Protein AF-A0A818ZT12-F1 (afdb_monomer_lite)

Sequence (212 aa):
MQKQKDAEYIYRDVFLWCILTHRLEMANIFLGQIKTRICSALIASKILKSFAQHALDHQSKHTLNNEADEFEMCAIECVPCAYFYDTEQTCELIIRRLDVYVNVTCLQMAIAADIYYFMLGSFDNEVESFEGKICIDQLGTVYVADTSNHRIMRWPKGATQGSVIAGGNGAGRQSNQLTSPVGLSFDRHGNLYVVDYENDRVQKFNIEQTAN

Organism: NCBI:txid392033

InterPro domains:
  IPR001258 NHL repeat [PF01436] (133-152)
  IPR001258 NHL repeat [PF01436] (178-205)
  IPR001258 NHL repeat [PS51125] (177-208)
  IPR011042 Six-bladed beta-propeller, TolB-like [G3DSA:2.120.10.30] (110-212)
  IPR050927 Transient receptor potential cation channel M [PTHR13800] (3-118)
  IPR057366 TRPM-like domain [PF25508] (5-119)

Radius of gyration: 18.68 Å; chains: 1; bounding box: 47×32×50 Å

pLDDT: mean 74.42, std 14.16, range [33.34, 91.94]

Structure (mmCIF, N/CA/C/O backbone):
data_AF-A0A818ZT12-F1
#
_entry.id   AF-A0A818ZT12-F1
#
loop_
_atom_site.group_PDB
_atom_site.id
_atom_site.type_symbol
_atom_site.label_atom_id
_atom_site.label_alt_id
_atom_site.label_comp_id
_atom_site.label_asym_id
_atom_site.label_entity_id
_atom_site.label_seq_id
_atom_site.pdbx_PDB_ins_code
_atom_site.Cartn_x
_atom_site.Cartn_y
_atom_site.Cartn_z
_atom_site.occupancy
_atom_site.B_iso_or_equiv
_atom_site.auth_seq_id
_atom_site.auth_comp_id
_atom_site.auth_asym_id
_atom_site.auth_atom_id
_atom_site.pdbx_PDB_model_num
ATOM 1 N N . MET A 1 1 ? 21.096 5.987 17.286 1.00 51.91 1 MET A N 1
ATOM 2 C CA . MET A 1 1 ? 20.136 5.159 16.523 1.00 51.91 1 MET A CA 1
ATOM 3 C C . MET A 1 1 ? 19.185 4.367 17.423 1.00 51.91 1 MET A C 1
ATOM 5 O O . MET A 1 1 ? 17.989 4.536 17.249 1.00 51.91 1 MET A O 1
ATOM 9 N N . GLN A 1 2 ? 19.661 3.596 18.417 1.00 54.31 2 GLN A N 1
ATOM 10 C CA . GLN A 1 2 ? 18.788 2.786 19.296 1.00 54.31 2 GLN A CA 1
ATOM 11 C C . GLN A 1 2 ? 17.773 3.616 20.111 1.00 54.31 2 GLN A C 1
ATOM 13 O O . GLN A 1 2 ? 16.577 3.445 19.927 1.00 54.31 2 GLN A O 1
ATOM 18 N N . LYS A 1 3 ? 18.231 4.636 20.858 1.00 54.31 3 LYS A N 1
ATOM 19 C CA . LYS A 1 3 ? 17.356 5.532 21.652 1.00 54.31 3 LYS A CA 1
ATOM 20 C C . LYS A 1 3 ? 16.232 6.209 20.853 1.00 54.31 3 LYS A C 1
ATOM 22 O O . LYS A 1 3 ? 15.203 6.564 21.409 1.00 54.31 3 LYS A O 1
ATOM 27 N N . GLN A 1 4 ? 16.452 6.433 19.557 1.00 53.66 4 GLN A N 1
ATOM 28 C CA . GLN A 1 4 ? 15.490 7.105 18.685 1.00 53.66 4 GLN A CA 1
ATOM 29 C C . GLN A 1 4 ? 14.439 6.130 18.136 1.00 53.66 4 GLN A C 1
ATOM 31 O O . GLN A 1 4 ? 13.315 6.551 17.893 1.00 53.66 4 GLN A O 1
ATOM 3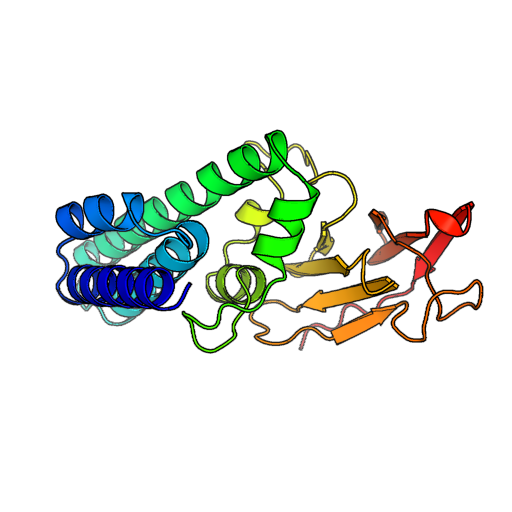6 N N . LYS A 1 5 ? 14.790 4.841 17.992 1.00 57.50 5 LYS A N 1
ATOM 37 C CA . LYS A 1 5 ? 13.820 3.764 17.760 1.00 57.50 5 LYS A CA 1
ATOM 38 C C . LYS A 1 5 ? 12.968 3.543 19.012 1.00 57.50 5 LYS A C 1
ATOM 40 O O . LYS A 1 5 ? 11.753 3.492 18.902 1.00 57.50 5 LYS A O 1
ATOM 45 N N . ASP A 1 6 ? 13.589 3.504 20.191 1.00 61.78 6 ASP A N 1
ATOM 46 C CA . ASP A 1 6 ? 12.895 3.247 21.464 1.00 61.78 6 ASP A CA 1
ATOM 47 C C . ASP A 1 6 ? 11.807 4.298 21.763 1.00 61.78 6 ASP A C 1
ATOM 49 O O . ASP A 1 6 ? 10.716 3.954 22.208 1.00 61.78 6 ASP A O 1
ATOM 53 N N . ALA A 1 7 ? 12.061 5.574 21.445 1.00 69.81 7 ALA A N 1
ATOM 54 C CA . ALA A 1 7 ? 11.066 6.639 21.584 1.00 69.81 7 ALA A CA 1
ATOM 55 C C . ALA A 1 7 ? 9.862 6.464 20.638 1.00 69.81 7 ALA A C 1
ATOM 57 O O . ALA A 1 7 ? 8.726 6.696 21.042 1.00 69.81 7 ALA A O 1
ATOM 58 N N . GLU A 1 8 ? 10.088 6.023 19.397 1.00 71.38 8 GLU A N 1
ATOM 59 C CA . GLU A 1 8 ? 9.015 5.798 18.419 1.00 71.38 8 GLU A CA 1
ATOM 60 C C . GLU A 1 8 ? 8.071 4.665 18.853 1.00 71.38 8 GLU A C 1
ATOM 62 O O . GLU A 1 8 ? 6.854 4.805 18.732 1.00 71.38 8 GLU A O 1
ATOM 67 N N . TYR A 1 9 ? 8.610 3.592 19.444 1.00 75.88 9 TYR A N 1
ATOM 68 C CA . TYR A 1 9 ? 7.807 2.513 20.030 1.00 75.88 9 TYR A CA 1
ATOM 69 C C . TYR A 1 9 ? 6.924 3.001 21.186 1.00 75.88 9 TYR A C 1
ATOM 71 O O . TYR A 1 9 ? 5.755 2.631 21.259 1.00 75.88 9 TYR A O 1
ATOM 79 N N . ILE A 1 10 ? 7.447 3.878 22.049 1.00 82.06 10 ILE A N 1
ATOM 80 C CA . ILE A 1 10 ? 6.686 4.434 23.179 1.00 82.06 10 ILE A CA 1
ATOM 81 C C . ILE A 1 10 ? 5.537 5.314 22.679 1.00 82.06 10 ILE A C 1
ATOM 83 O O . ILE A 1 10 ? 4.403 5.150 23.126 1.00 82.06 10 ILE A O 1
ATOM 87 N N . TYR A 1 11 ? 5.800 6.225 21.736 1.00 83.81 11 TYR A N 1
ATOM 88 C CA . TYR A 1 11 ? 4.747 7.082 21.185 1.00 83.81 11 TYR A CA 1
ATOM 89 C C . TYR A 1 11 ? 3.668 6.274 20.462 1.00 83.81 11 TYR A C 1
ATOM 91 O O . TYR A 1 11 ? 2.488 6.576 20.624 1.00 83.81 11 TYR A O 1
ATOM 99 N N . ARG A 1 12 ? 4.051 5.214 19.737 1.00 83.75 12 ARG A N 1
ATOM 100 C CA . ARG A 1 12 ? 3.108 4.250 19.154 1.00 83.75 12 ARG A CA 1
ATOM 101 C C . ARG A 1 12 ? 2.230 3.605 20.223 1.00 83.75 12 ARG A C 1
ATOM 103 O O . ARG A 1 12 ? 1.016 3.571 20.059 1.00 83.75 12 ARG A O 1
ATOM 110 N N . ASP A 1 13 ? 2.821 3.067 21.285 1.00 85.00 13 ASP A N 1
ATOM 111 C CA . ASP A 1 13 ? 2.073 2.300 22.288 1.00 85.00 13 ASP A CA 1
ATOM 112 C C . ASP A 1 13 ? 1.082 3.184 23.049 1.00 85.00 13 ASP A C 1
ATOM 114 O O . ASP A 1 13 ? -0.067 2.793 23.261 1.00 85.00 13 ASP A O 1
ATOM 118 N N . VAL A 1 14 ? 1.495 4.409 23.385 1.00 88.44 14 VAL A N 1
ATOM 119 C CA . VAL A 1 14 ? 0.610 5.404 24.002 1.00 88.44 14 VAL A CA 1
ATOM 120 C C . VAL A 1 14 ? -0.493 5.827 23.031 1.00 88.44 14 VAL A C 1
ATOM 122 O O . VAL A 1 14 ? -1.652 5.899 23.431 1.00 88.44 14 VAL A O 1
ATOM 125 N N . PHE A 1 15 ? -0.169 6.041 21.753 1.00 90.31 15 PHE A N 1
ATOM 126 C CA . PHE A 1 15 ? -1.154 6.349 20.718 1.00 90.31 15 PHE A CA 1
ATOM 127 C C . PHE A 1 15 ? -2.203 5.238 20.570 1.00 90.31 15 PHE A C 1
ATOM 129 O O . PHE A 1 15 ? -3.400 5.514 20.636 1.00 90.31 15 PHE A O 1
ATOM 136 N N . LEU A 1 16 ? -1.778 3.976 20.450 1.00 87.94 16 LEU A N 1
ATOM 137 C CA . LEU A 1 16 ? -2.688 2.831 20.361 1.00 87.94 16 LEU A CA 1
ATOM 138 C C . LEU A 1 16 ? -3.553 2.705 21.616 1.00 87.94 16 LEU A C 1
ATOM 140 O O . LEU A 1 16 ? -4.751 2.456 21.510 1.00 87.94 16 LEU A O 1
ATOM 144 N N . TRP A 1 17 ? -2.982 2.934 22.799 1.00 89.56 17 TRP A N 1
ATOM 145 C CA . TRP A 1 17 ? -3.753 2.968 24.038 1.00 89.56 17 TRP A CA 1
ATOM 146 C C . TRP A 1 17 ? -4.810 4.082 24.033 1.00 89.56 17 TRP A C 1
ATOM 148 O O . TRP A 1 17 ? -5.944 3.845 24.454 1.00 89.56 17 TRP A O 1
ATOM 158 N N . CYS A 1 18 ? -4.493 5.273 23.514 1.00 91.56 18 CYS A N 1
ATOM 159 C CA . CYS A 1 18 ? -5.466 6.355 23.359 1.00 91.56 18 CYS A CA 1
ATOM 160 C C . CYS A 1 18 ? -6.612 5.972 22.413 1.00 91.56 18 CYS A C 1
ATOM 162 O O . CYS A 1 18 ? -7.765 6.219 22.758 1.00 91.56 18 CYS A O 1
ATOM 164 N N . ILE A 1 19 ? -6.329 5.321 21.280 1.00 91.94 19 ILE A N 1
ATOM 165 C CA . ILE A 1 19 ? -7.371 4.838 20.356 1.00 91.94 19 ILE A CA 1
ATOM 166 C C . ILE A 1 19 ? -8.244 3.766 21.022 1.00 91.94 19 ILE A C 1
ATOM 168 O O . ILE A 1 19 ? -9.468 3.875 21.017 1.00 91.94 19 ILE A O 1
ATOM 172 N N . LEU A 1 20 ? -7.635 2.766 21.668 1.00 90.00 20 LEU A N 1
ATOM 173 C CA . LEU A 1 20 ? -8.358 1.677 22.341 1.00 90.00 20 LEU A CA 1
ATOM 174 C C . LEU A 1 20 ? -9.226 2.159 23.513 1.00 90.00 20 LEU A C 1
ATOM 176 O O . LEU A 1 20 ? -10.222 1.521 23.844 1.00 90.00 20 LEU A O 1
ATOM 180 N N . THR A 1 21 ? -8.852 3.272 24.146 1.00 90.56 21 THR A N 1
ATOM 181 C CA . THR A 1 21 ? -9.608 3.894 25.245 1.00 90.56 21 THR A CA 1
ATOM 182 C C . THR A 1 21 ? -10.488 5.065 24.797 1.00 90.56 21 THR A C 1
ATOM 184 O O . THR A 1 21 ? -11.035 5.762 25.652 1.00 90.56 21 THR A O 1
ATOM 187 N N . HIS A 1 22 ? -10.640 5.279 23.484 1.00 89.44 22 HIS A N 1
ATOM 188 C CA . HIS A 1 22 ? -11.468 6.332 22.882 1.00 89.44 22 HIS A CA 1
ATOM 189 C C . HIS A 1 22 ? -11.078 7.772 23.293 1.00 89.44 22 HIS A C 1
ATOM 191 O O . HIS A 1 22 ? -11.917 8.665 23.415 1.00 89.44 22 HIS A O 1
ATOM 197 N N . ARG A 1 23 ? -9.780 8.022 23.520 1.00 91.62 23 ARG A N 1
ATOM 198 C CA . ARG A 1 23 ? -9.206 9.337 23.870 1.00 91.62 23 ARG A CA 1
ATOM 199 C C . ARG A 1 23 ? -8.581 10.016 22.648 1.00 91.62 23 ARG A C 1
ATOM 201 O O . ARG A 1 23 ? -7.358 10.154 22.564 1.00 91.62 23 ARG A O 1
ATOM 208 N N . LEU A 1 24 ? -9.420 10.432 21.701 1.00 89.06 24 LEU A N 1
ATOM 209 C CA . LEU A 1 24 ? -8.976 10.881 20.375 1.00 89.06 24 LEU A CA 1
ATOM 210 C C . LEU A 1 24 ? -8.188 12.198 20.380 1.00 89.06 24 LEU A C 1
ATOM 212 O O . LEU A 1 24 ? -7.214 12.324 19.644 1.00 89.06 24 LEU A O 1
ATOM 216 N N . GLU A 1 25 ? -8.512 13.142 21.267 1.00 88.50 25 GLU A N 1
ATOM 217 C CA . GLU A 1 25 ? -7.749 14.395 21.392 1.00 88.50 25 GLU A CA 1
ATOM 218 C C . GLU A 1 25 ? -6.278 14.138 21.752 1.00 88.50 25 GLU A C 1
ATOM 220 O O . GLU A 1 25 ? -5.366 14.688 21.135 1.00 88.50 25 GLU A O 1
ATOM 225 N N . MET A 1 26 ? -6.032 13.238 22.713 1.00 89.00 26 MET A N 1
ATOM 226 C CA . MET A 1 26 ? -4.669 12.827 23.051 1.00 89.00 26 MET A CA 1
ATOM 227 C C . MET A 1 26 ? -4.024 12.035 21.917 1.00 89.00 26 MET A C 1
ATOM 229 O O . MET A 1 26 ? -2.842 12.236 21.638 1.00 89.00 26 MET A O 1
ATOM 233 N N . ALA A 1 27 ? -4.787 11.171 21.241 1.00 89.44 27 ALA A N 1
ATOM 234 C CA . ALA A 1 27 ? -4.285 10.425 20.093 1.00 89.44 27 ALA A CA 1
ATOM 235 C C . ALA A 1 27 ? -3.761 11.370 18.997 1.00 89.44 27 ALA A C 1
ATOM 237 O O . ALA A 1 27 ? -2.656 11.158 18.501 1.00 89.44 27 ALA A O 1
ATOM 238 N N . ASN A 1 28 ? -4.472 12.459 18.693 1.00 87.19 28 ASN A N 1
ATOM 239 C CA . ASN A 1 28 ? -4.049 13.453 17.700 1.00 87.19 28 ASN A CA 1
ATOM 240 C C . ASN A 1 28 ? -2.756 14.185 18.089 1.00 87.19 28 ASN A C 1
ATOM 242 O O . ASN A 1 28 ? -1.889 14.404 17.239 1.00 87.19 28 ASN A O 1
ATOM 246 N N . ILE A 1 29 ? -2.567 14.495 19.376 1.00 87.44 29 ILE A N 1
ATOM 247 C CA . ILE A 1 29 ? -1.316 15.091 19.873 1.00 87.44 29 ILE A CA 1
ATOM 248 C C . ILE A 1 29 ? -0.140 14.131 19.653 1.00 87.44 29 ILE A C 1
ATOM 250 O O . ILE A 1 29 ? 0.906 14.533 19.135 1.00 87.44 29 ILE A O 1
ATOM 254 N N . PHE A 1 30 ? -0.308 12.855 20.011 1.00 86.38 30 PHE A N 1
ATOM 255 C CA . PHE A 1 30 ? 0.742 11.849 19.834 1.00 86.38 30 PHE A CA 1
ATOM 256 C C . PHE A 1 30 ? 1.004 11.530 18.363 1.00 86.38 30 PHE A C 1
ATOM 258 O O . PHE A 1 30 ? 2.164 11.376 17.977 1.00 86.38 30 PHE A O 1
ATOM 265 N N . LEU A 1 31 ? -0.032 11.521 17.523 1.00 84.38 31 LEU A N 1
ATOM 266 C CA . LEU A 1 31 ? 0.098 11.319 16.083 1.00 84.38 31 LEU A CA 1
ATOM 267 C C . LEU A 1 31 ? 1.003 12.374 15.433 1.00 84.38 31 LEU A C 1
ATOM 269 O O . LEU A 1 31 ? 1.715 12.061 14.484 1.00 84.38 31 LEU A O 1
ATOM 273 N N . GLY A 1 32 ? 1.026 13.602 15.957 1.00 81.06 32 GLY A N 1
ATOM 274 C CA . GLY A 1 32 ? 1.938 14.661 15.514 1.00 81.06 32 GLY A CA 1
ATOM 275 C C . GLY A 1 32 ? 3.421 14.393 15.802 1.00 81.06 32 GLY A C 1
ATOM 276 O O . GLY A 1 32 ? 4.279 14.943 15.116 1.00 81.06 32 GLY A O 1
ATOM 277 N N . GLN A 1 33 ? 3.729 13.552 16.793 1.00 80.75 33 GLN A N 1
ATOM 278 C CA . GLN A 1 33 ? 5.097 13.263 17.251 1.00 80.75 33 GLN A CA 1
ATOM 279 C C . GLN A 1 33 ? 5.672 11.963 16.668 1.00 80.75 33 GLN A C 1
ATOM 281 O O . GLN A 1 33 ? 6.884 11.739 16.708 1.00 80.75 33 GLN A O 1
ATOM 286 N N . ILE A 1 34 ? 4.816 11.090 16.134 1.00 79.19 34 ILE A N 1
ATOM 287 C CA . ILE A 1 34 ? 5.230 9.824 15.526 1.00 79.19 34 ILE A CA 1
ATOM 288 C C . ILE A 1 34 ? 5.870 10.107 14.160 1.00 79.19 34 ILE A C 1
ATOM 290 O O . ILE A 1 34 ? 5.404 10.956 13.416 1.00 79.19 34 ILE A O 1
ATOM 294 N N . LYS A 1 35 ? 6.944 9.402 13.793 1.00 74.31 35 LYS A N 1
ATOM 295 C CA . LYS A 1 35 ? 7.547 9.536 12.450 1.00 74.31 35 LYS A CA 1
ATOM 296 C C . LYS A 1 35 ? 6.724 8.815 11.385 1.00 74.31 35 LYS A C 1
ATOM 298 O O . LYS A 1 35 ? 6.503 9.330 10.296 1.00 74.31 35 LYS A O 1
ATOM 303 N N . THR A 1 36 ? 6.208 7.641 11.726 1.00 74.62 36 THR A N 1
ATOM 304 C CA . THR A 1 36 ? 5.308 6.819 10.907 1.00 74.62 36 THR A CA 1
ATOM 305 C C . THR A 1 36 ? 3.839 7.277 11.011 1.00 74.62 36 THR A C 1
ATOM 307 O O . THR A 1 36 ? 2.944 6.473 11.279 1.00 74.62 36 THR A O 1
ATOM 310 N N . ARG A 1 37 ? 3.573 8.584 10.819 1.00 79.00 37 ARG A N 1
ATOM 311 C CA . ARG A 1 37 ? 2.237 9.210 11.006 1.00 79.00 37 ARG A CA 1
ATOM 312 C C . ARG A 1 37 ? 1.164 8.572 10.135 1.00 79.00 37 ARG A C 1
ATOM 314 O O . ARG A 1 37 ? 0.150 8.127 10.654 1.00 79.00 37 ARG A O 1
ATOM 321 N N . ILE A 1 38 ? 1.447 8.459 8.838 1.00 78.69 38 ILE A N 1
ATOM 322 C CA . ILE A 1 38 ? 0.598 7.810 7.829 1.00 78.69 38 ILE A CA 1
ATOM 323 C C . ILE A 1 38 ? 0.119 6.447 8.327 1.00 78.69 38 ILE A C 1
ATOM 325 O O . ILE A 1 38 ? -1.066 6.192 8.493 1.00 78.69 38 ILE A O 1
ATOM 329 N N . CYS A 1 39 ? 1.079 5.578 8.620 1.00 77.06 39 CYS A N 1
ATOM 330 C CA . CYS A 1 39 ? 0.816 4.203 8.988 1.00 77.06 39 CYS A CA 1
ATOM 331 C C . CYS A 1 39 ? 0.069 4.097 10.334 1.00 77.06 39 CYS A C 1
ATOM 333 O O . CYS A 1 39 ? -0.806 3.249 10.491 1.00 77.06 39 CYS A O 1
ATOM 335 N N . SER A 1 40 ? 0.356 4.993 11.282 1.00 83.38 40 SER A N 1
ATOM 336 C CA . SER A 1 40 ? -0.338 5.051 12.575 1.00 83.38 40 SER A CA 1
ATOM 337 C C . SER A 1 40 ? -1.799 5.493 12.426 1.00 83.38 40 SER A C 1
ATOM 339 O O . SER A 1 40 ? -2.681 4.900 13.042 1.00 83.38 40 SER A O 1
ATOM 341 N N . ALA A 1 41 ? -2.066 6.474 11.561 1.00 85.88 41 ALA A N 1
ATOM 342 C CA . ALA A 1 41 ? -3.417 6.940 11.261 1.00 85.88 41 ALA A CA 1
ATOM 343 C C . ALA A 1 41 ? -4.260 5.854 10.563 1.00 85.88 41 ALA A C 1
ATOM 345 O O . ALA A 1 41 ? -5.399 5.610 10.957 1.00 85.88 41 ALA A O 1
ATOM 346 N N . LEU A 1 42 ? -3.672 5.113 9.614 1.00 81.88 42 LEU A N 1
ATOM 347 C CA . LEU A 1 42 ? -4.332 3.976 8.951 1.00 81.88 42 LEU A CA 1
ATOM 348 C C . LEU A 1 42 ? -4.730 2.871 9.945 1.00 81.88 42 LEU A C 1
ATOM 350 O O . LEU A 1 42 ? -5.821 2.307 9.859 1.00 81.88 42 LEU A O 1
ATOM 354 N N . ILE A 1 43 ? -3.863 2.569 10.917 1.00 83.94 43 ILE A N 1
ATOM 355 C CA . ILE A 1 43 ? -4.168 1.591 11.970 1.00 83.94 43 ILE A CA 1
ATOM 356 C C . ILE A 1 43 ? -5.290 2.098 12.878 1.00 83.94 43 ILE A C 1
ATOM 358 O O . ILE A 1 43 ? -6.182 1.321 13.219 1.00 83.94 43 ILE A O 1
ATOM 362 N N . ALA A 1 44 ? -5.265 3.379 13.255 1.00 87.44 44 ALA A N 1
ATOM 363 C CA . ALA A 1 44 ? -6.315 3.977 14.071 1.00 87.44 44 ALA A CA 1
ATOM 364 C C . ALA A 1 44 ? -7.683 3.892 13.387 1.00 87.44 44 ALA A C 1
ATOM 366 O O . ALA A 1 44 ? -8.616 3.372 14.001 1.00 87.44 44 ALA A O 1
ATOM 367 N N . SER A 1 45 ? -7.776 4.279 12.107 1.00 87.06 45 SER A N 1
ATOM 368 C CA . SER A 1 45 ? -9.007 4.116 11.324 1.00 87.06 45 SER A CA 1
ATOM 369 C C . SER A 1 45 ? -9.496 2.665 11.355 1.00 87.06 45 SER A C 1
ATOM 371 O O . SER A 1 45 ? -10.646 2.390 11.700 1.00 87.06 45 SER A O 1
ATOM 373 N N . LYS A 1 46 ? -8.609 1.700 11.086 1.00 84.88 46 LYS A N 1
ATOM 374 C CA . LYS A 1 46 ? -8.984 0.282 11.057 1.00 84.88 46 LYS A CA 1
ATOM 375 C C . LYS A 1 46 ? -9.507 -0.232 12.401 1.00 84.88 46 LYS A C 1
ATOM 377 O O . LYS A 1 46 ? -10.453 -1.023 12.427 1.00 84.88 46 LYS A O 1
ATOM 382 N N . ILE A 1 47 ? -8.905 0.193 13.512 1.00 87.25 47 ILE A N 1
ATOM 383 C CA . ILE A 1 47 ? -9.375 -0.161 14.858 1.00 87.25 47 ILE A CA 1
ATOM 384 C C . ILE A 1 47 ? -10.770 0.428 15.099 1.00 87.25 47 ILE A C 1
ATOM 386 O O . ILE A 1 47 ? -11.664 -0.297 15.534 1.00 87.25 47 ILE A O 1
ATOM 390 N N . LEU A 1 48 ? -10.980 1.702 14.763 1.00 88.50 48 LEU A N 1
ATOM 391 C CA . LEU A 1 48 ? -12.265 2.381 14.940 1.00 88.50 48 LEU A CA 1
ATOM 392 C C . LEU A 1 48 ? -13.369 1.764 14.067 1.00 88.50 48 LEU A C 1
ATOM 394 O O . LEU A 1 48 ? -14.449 1.465 14.577 1.00 88.50 48 LEU A O 1
ATOM 398 N N . LYS A 1 49 ? -13.082 1.439 12.799 1.00 86.88 49 LYS A N 1
ATOM 399 C CA . LYS A 1 49 ? -14.011 0.716 11.907 1.00 86.88 49 LYS A CA 1
ATOM 400 C C . LYS A 1 49 ? -14.340 -0.685 12.431 1.00 86.88 49 LYS A C 1
ATOM 402 O O . LYS A 1 49 ? -15.487 -1.122 12.352 1.00 86.88 49 LYS A O 1
ATOM 407 N N . SER A 1 50 ? -13.372 -1.381 13.034 1.00 87.25 50 SER A N 1
ATOM 408 C CA . SER A 1 50 ? -13.619 -2.664 13.711 1.00 87.25 50 SER A CA 1
ATOM 409 C C . SER A 1 50 ? -14.544 -2.502 14.924 1.00 87.25 50 SER A C 1
ATOM 411 O O . SER A 1 50 ? -15.476 -3.288 15.107 1.00 87.25 50 SER A O 1
ATOM 413 N N . PHE A 1 51 ? -14.364 -1.452 15.730 1.00 89.19 51 PHE A N 1
ATOM 414 C CA . PHE A 1 51 ? -15.284 -1.142 16.827 1.00 89.19 51 PHE A CA 1
ATOM 415 C C . PHE A 1 51 ? -16.680 -0.764 16.327 1.00 89.19 51 PHE A C 1
ATOM 417 O O . PHE A 1 51 ? -17.669 -1.218 16.904 1.00 89.19 51 PHE A O 1
ATOM 424 N N . ALA A 1 52 ? -16.782 -0.036 15.213 1.00 87.94 52 ALA A N 1
ATOM 425 C CA . ALA A 1 52 ? -18.061 0.291 14.591 1.00 87.94 52 ALA A CA 1
ATOM 426 C C . ALA A 1 5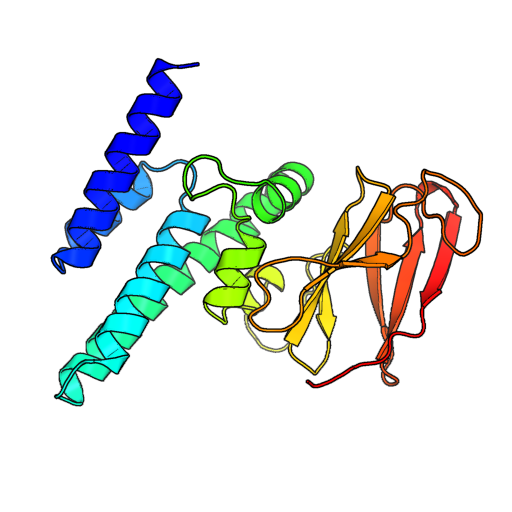2 ? -18.833 -0.972 14.160 1.00 87.94 52 ALA A C 1
ATOM 428 O O . ALA A 1 52 ? -20.049 -1.044 14.338 1.00 87.94 52 ALA A O 1
ATOM 429 N N . GLN A 1 53 ? -18.154 -2.015 13.670 1.00 87.31 53 GLN A N 1
ATOM 430 C CA . GLN A 1 53 ? -18.806 -3.289 13.323 1.00 87.31 53 GLN A CA 1
ATOM 431 C C . GLN A 1 53 ? -19.460 -3.976 14.534 1.00 87.31 53 GLN A C 1
ATOM 433 O O . GLN A 1 53 ? -20.515 -4.593 14.389 1.00 87.31 53 GLN A O 1
ATOM 438 N N . HIS A 1 54 ? -18.864 -3.833 15.721 1.00 88.75 54 HIS A N 1
ATOM 439 C CA . HIS A 1 54 ? -19.324 -4.464 16.962 1.00 88.75 54 HIS A CA 1
ATOM 440 C C . HIS A 1 54 ? -20.255 -3.577 17.804 1.00 88.75 54 HIS A C 1
ATOM 442 O O . HIS A 1 54 ? -20.815 -4.047 18.795 1.00 88.75 54 HIS A O 1
ATOM 448 N N . ALA A 1 55 ? -20.439 -2.307 17.437 1.00 87.50 55 ALA A N 1
ATOM 449 C CA . ALA A 1 55 ? -21.349 -1.416 18.141 1.00 87.50 55 ALA A CA 1
ATOM 450 C C . ALA A 1 55 ? -22.813 -1.867 17.966 1.00 87.50 55 ALA A C 1
ATOM 452 O O . ALA A 1 55 ? -23.223 -2.330 16.901 1.00 87.50 55 ALA A O 1
ATOM 453 N N . LEU A 1 56 ? -23.620 -1.724 19.019 1.00 85.25 56 LEU A N 1
ATOM 454 C CA . LEU A 1 56 ? -25.043 -2.089 19.000 1.00 85.25 56 LEU A CA 1
ATOM 455 C C . LEU A 1 56 ? -25.914 -0.947 18.448 1.00 85.25 56 LEU A C 1
ATOM 457 O O . LEU A 1 56 ? -26.876 -1.199 17.725 1.00 85.25 56 LEU A O 1
ATOM 461 N N . ASP A 1 57 ? -25.524 0.301 18.717 1.00 90.50 57 ASP A N 1
ATOM 462 C CA . ASP A 1 57 ? -26.319 1.493 18.415 1.00 90.50 57 ASP A CA 1
ATOM 463 C C . ASP A 1 57 ? -25.914 2.151 17.092 1.00 90.50 57 ASP A C 1
ATOM 465 O O . ASP A 1 57 ? -24.730 2.355 16.816 1.00 90.50 57 ASP A O 1
ATOM 469 N N . HIS A 1 58 ? -26.902 2.566 16.293 1.00 86.31 58 HIS A N 1
ATOM 470 C CA . HIS A 1 58 ? -26.662 3.240 15.010 1.00 86.31 58 HIS A CA 1
ATOM 471 C C . HIS A 1 58 ? -25.894 4.563 15.172 1.00 86.31 58 HIS A C 1
ATOM 473 O O . HIS A 1 58 ? -25.047 4.890 14.344 1.00 86.31 58 HIS A O 1
ATOM 479 N N . GLN A 1 59 ? -26.153 5.306 16.253 1.00 89.25 59 GLN A N 1
ATOM 480 C CA . GLN A 1 59 ? -25.460 6.564 16.529 1.00 89.25 59 GLN A CA 1
ATOM 481 C C . GLN A 1 59 ? -23.968 6.332 16.792 1.00 89.25 59 GLN A C 1
ATOM 483 O O . GLN A 1 59 ? -23.132 6.980 16.174 1.00 89.25 59 GLN A O 1
ATOM 488 N N . SER A 1 60 ? -23.633 5.359 17.643 1.00 86.38 60 SER A N 1
ATOM 489 C CA . SER A 1 60 ? -22.245 5.014 17.969 1.00 86.38 60 SER A CA 1
ATOM 490 C C . SER A 1 60 ? -21.489 4.481 16.750 1.00 86.38 60 SER A C 1
ATOM 492 O O . SER A 1 60 ? -20.328 4.827 16.558 1.00 86.38 60 SER A O 1
ATOM 494 N N . LYS A 1 61 ? -22.154 3.700 15.883 1.00 88.94 61 LYS A N 1
ATOM 495 C CA . LYS A 1 61 ? -21.589 3.275 14.589 1.00 88.94 61 LYS A CA 1
ATOM 496 C C . LYS A 1 61 ? -21.210 4.459 13.714 1.00 88.94 61 LYS A C 1
ATOM 498 O O . LYS A 1 61 ? -20.114 4.489 13.168 1.00 88.94 61 LYS A O 1
ATOM 503 N N . HIS A 1 62 ? -22.128 5.411 13.570 1.00 87.56 62 HIS A N 1
ATOM 504 C CA . HIS A 1 62 ? -21.911 6.588 12.742 1.00 87.56 62 HIS A CA 1
ATOM 505 C C . HIS A 1 62 ? -20.773 7.459 13.292 1.00 87.56 62 HIS A C 1
ATOM 507 O O . HIS A 1 62 ? -19.896 7.852 12.532 1.00 87.56 62 HIS A O 1
ATOM 513 N N . THR A 1 63 ? -20.740 7.708 14.605 1.00 89.81 63 THR A N 1
ATOM 514 C CA . THR A 1 63 ? -19.655 8.463 15.248 1.00 89.81 63 THR A CA 1
ATOM 515 C C . THR A 1 63 ? -18.296 7.798 15.029 1.00 89.81 63 THR A C 1
ATOM 517 O O . THR A 1 63 ? -17.384 8.457 14.546 1.00 89.81 63 THR A O 1
ATOM 520 N N . LEU A 1 64 ? -18.174 6.494 15.300 1.00 88.75 64 LEU A N 1
ATOM 521 C CA . LEU A 1 64 ? -16.910 5.765 15.138 1.00 88.75 64 LEU A CA 1
ATOM 522 C C . LEU A 1 64 ? -16.423 5.742 13.685 1.00 88.75 64 LEU A C 1
ATOM 524 O O . LEU A 1 64 ? -15.222 5.809 13.444 1.00 88.75 64 LEU A O 1
ATOM 528 N N . ASN A 1 65 ? -17.339 5.641 12.718 1.00 86.19 65 ASN A N 1
ATOM 529 C CA . ASN A 1 65 ? -16.976 5.713 11.303 1.00 86.19 65 ASN A CA 1
ATOM 530 C C . ASN A 1 65 ? -16.494 7.116 10.921 1.00 86.19 65 ASN A C 1
ATOM 532 O O . ASN A 1 65 ? -15.457 7.224 10.280 1.00 86.19 65 ASN A O 1
ATOM 536 N N . ASN A 1 66 ? -17.171 8.175 11.372 1.00 87.31 66 ASN A N 1
ATOM 537 C CA . ASN A 1 66 ? -16.726 9.547 11.121 1.00 87.31 66 ASN A CA 1
ATOM 538 C C . ASN A 1 66 ? -15.337 9.816 11.719 1.00 87.31 66 ASN A C 1
ATOM 540 O O . ASN A 1 66 ? -14.473 10.375 11.054 1.00 87.31 66 ASN A O 1
ATOM 544 N N . GLU A 1 67 ? -15.109 9.387 12.961 1.00 90.31 67 GLU A N 1
ATOM 545 C CA . GLU A 1 67 ? -13.809 9.513 13.628 1.00 90.31 67 GLU A CA 1
ATOM 546 C C . GLU A 1 67 ? -12.725 8.695 12.916 1.00 90.31 67 GLU A C 1
ATOM 548 O O . GLU A 1 67 ? -11.581 9.134 12.809 1.00 90.31 67 GLU A O 1
ATOM 553 N N . ALA A 1 68 ? -13.068 7.509 12.401 1.00 87.00 68 ALA A N 1
ATOM 554 C CA . ALA A 1 68 ? -12.153 6.730 11.580 1.00 87.00 68 ALA A CA 1
ATOM 555 C C . ALA A 1 68 ? -11.773 7.488 10.304 1.00 87.00 68 ALA A C 1
ATOM 557 O O . ALA A 1 68 ? -10.584 7.601 10.006 1.00 87.00 68 ALA A O 1
ATOM 558 N N . ASP A 1 69 ? -12.759 8.044 9.600 1.00 84.19 69 ASP A N 1
ATOM 559 C CA . ASP A 1 69 ? -12.567 8.777 8.348 1.00 84.19 69 ASP A CA 1
ATOM 560 C C . ASP A 1 69 ? -11.707 10.046 8.546 1.00 84.19 69 ASP A C 1
ATOM 562 O O . ASP A 1 69 ? -10.907 10.388 7.674 1.00 84.19 69 ASP A O 1
ATOM 566 N N . GLU A 1 70 ? -11.757 10.698 9.716 1.00 87.00 70 GLU A N 1
ATOM 567 C CA . GLU A 1 70 ? -10.843 11.803 10.064 1.00 87.00 70 GLU A CA 1
ATOM 568 C C . GLU A 1 70 ? -9.366 11.364 10.094 1.00 87.00 70 GLU A C 1
ATOM 570 O O . GLU A 1 70 ? -8.486 12.076 9.592 1.00 87.00 70 GLU A O 1
ATOM 575 N N . PHE A 1 71 ? -9.065 10.177 10.635 1.00 86.31 71 PHE A N 1
ATOM 576 C CA . PHE A 1 71 ? -7.704 9.630 10.595 1.00 86.31 71 PHE A CA 1
ATOM 577 C C . PHE A 1 71 ? -7.284 9.245 9.172 1.00 86.31 71 PHE A C 1
ATOM 579 O O . PHE A 1 71 ? -6.111 9.397 8.819 1.00 86.31 71 PHE A O 1
ATOM 586 N N . GLU A 1 72 ? -8.217 8.778 8.341 1.00 82.38 72 GLU A N 1
ATOM 587 C CA . GLU A 1 72 ? -7.942 8.503 6.926 1.00 82.38 72 GLU A CA 1
ATOM 588 C C . GLU A 1 72 ? -7.591 9.782 6.176 1.00 82.38 72 GLU A C 1
ATOM 590 O O . GLU A 1 72 ? -6.583 9.807 5.470 1.00 82.38 72 GLU A O 1
ATOM 595 N N . MET A 1 73 ? -8.340 10.864 6.400 1.00 77.94 73 MET A N 1
ATOM 596 C CA . MET A 1 73 ? -8.034 12.178 5.832 1.00 77.94 73 MET A CA 1
ATOM 597 C C . MET A 1 73 ? -6.658 12.683 6.267 1.00 77.94 73 MET A C 1
ATOM 599 O O . MET A 1 73 ? -5.869 13.104 5.422 1.00 77.94 73 MET A O 1
ATOM 603 N N . CYS A 1 74 ? -6.298 12.539 7.547 1.00 78.69 74 CYS A N 1
ATOM 604 C CA . CYS A 1 74 ? -4.953 12.885 8.019 1.00 78.69 74 CYS A CA 1
ATOM 605 C C . CYS A 1 74 ? -3.856 12.085 7.301 1.00 78.69 74 CYS A C 1
ATOM 607 O O . CYS A 1 74 ? -2.776 12.615 7.023 1.00 78.69 74 CYS A O 1
ATOM 609 N N . ALA A 1 75 ? -4.102 10.801 7.019 1.00 77.06 75 ALA A N 1
ATOM 610 C CA . ALA A 1 75 ? -3.171 9.987 6.250 1.00 77.06 75 ALA A CA 1
ATOM 611 C C . ALA A 1 75 ? -3.072 10.512 4.809 1.00 77.06 75 ALA A C 1
ATOM 613 O O . ALA A 1 75 ? -1.957 10.706 4.323 1.00 77.06 75 ALA A O 1
ATOM 614 N N . ILE A 1 76 ? -4.214 10.781 4.167 1.00 71.50 76 ILE A N 1
ATOM 615 C CA . ILE A 1 76 ? -4.308 11.265 2.784 1.00 71.50 76 ILE A CA 1
ATOM 616 C C . ILE A 1 76 ? -3.560 12.585 2.619 1.00 71.50 76 ILE A C 1
ATOM 618 O O . ILE A 1 76 ? -2.727 12.676 1.731 1.00 71.50 76 ILE A O 1
ATOM 622 N N . GLU A 1 77 ? -3.762 13.573 3.489 1.00 71.00 77 GLU A N 1
ATOM 623 C CA . GLU A 1 77 ? -3.089 14.879 3.384 1.00 71.00 77 GLU A CA 1
ATOM 624 C C . GLU A 1 77 ? -1.559 14.785 3.516 1.00 71.00 77 GLU A C 1
ATOM 626 O O . GLU A 1 77 ? -0.818 15.564 2.909 1.00 71.00 77 GLU A O 1
ATOM 631 N N . CYS A 1 78 ? -1.057 13.807 4.277 1.00 68.31 78 CYS A N 1
ATOM 632 C CA . CYS A 1 78 ? 0.378 13.636 4.486 1.00 68.31 78 CYS A CA 1
ATOM 633 C C . CYS A 1 78 ? 1.123 13.118 3.241 1.00 68.31 78 CYS A C 1
ATOM 635 O O . CYS A 1 78 ? 2.329 13.357 3.136 1.00 68.31 78 CYS A O 1
ATOM 637 N N . VAL A 1 79 ? 0.460 12.417 2.308 1.00 66.69 79 VAL A N 1
ATOM 638 C CA . VAL A 1 79 ? 1.140 11.790 1.152 1.00 66.69 79 VAL A CA 1
ATOM 639 C C . VAL A 1 79 ? 1.481 12.780 0.051 1.00 66.69 79 VAL A C 1
ATOM 641 O O . VAL A 1 79 ? 2.650 12.801 -0.325 1.00 66.69 79 VAL A O 1
ATOM 644 N N . PRO A 1 80 ? 0.555 13.619 -0.457 1.00 59.19 80 PRO A N 1
ATOM 645 C CA . PRO A 1 80 ? 0.889 14.632 -1.451 1.00 59.19 80 PRO A CA 1
ATOM 646 C C . PRO A 1 80 ? 1.951 15.592 -0.927 1.00 59.19 80 PRO A C 1
ATOM 648 O O . PRO A 1 80 ? 2.868 15.947 -1.661 1.00 59.19 80 PRO A O 1
ATOM 651 N N . CYS A 1 81 ? 1.886 15.945 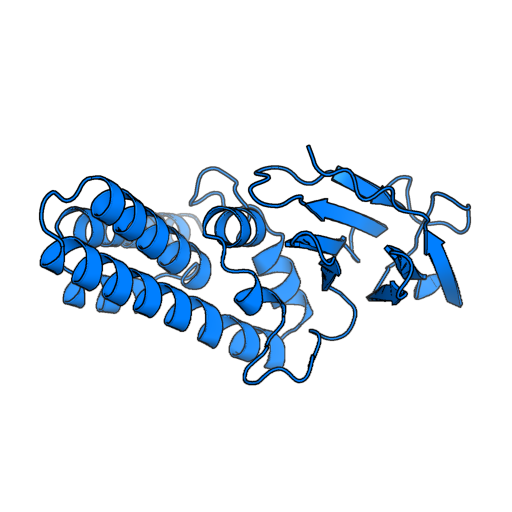0.365 1.00 61.16 81 CYS A N 1
ATOM 652 C CA . CYS A 1 81 ? 2.910 16.763 1.002 1.00 61.16 81 CYS A CA 1
ATOM 653 C C . CYS A 1 81 ? 4.280 16.076 0.939 1.00 61.16 81 CYS A C 1
ATOM 655 O O . CYS A 1 81 ? 5.232 16.683 0.465 1.00 61.16 81 CYS A O 1
ATOM 657 N N . ALA A 1 82 ? 4.395 14.811 1.360 1.00 60.31 82 ALA A N 1
ATOM 658 C CA . ALA A 1 82 ? 5.656 14.070 1.269 1.00 60.31 82 ALA A CA 1
ATOM 659 C C . ALA A 1 82 ? 6.138 13.920 -0.187 1.00 60.31 82 ALA A C 1
ATOM 661 O O . ALA A 1 82 ? 7.323 14.106 -0.468 1.00 60.31 82 ALA A O 1
ATOM 662 N N . TYR A 1 83 ? 5.212 13.660 -1.111 1.00 57.66 83 TYR A N 1
ATOM 663 C CA . TYR A 1 83 ? 5.488 13.453 -2.529 1.00 57.66 83 TYR A CA 1
ATOM 664 C C . TYR A 1 83 ? 6.025 14.709 -3.218 1.00 57.66 83 TYR A C 1
ATOM 666 O O . TYR A 1 83 ? 6.977 14.613 -3.990 1.00 57.66 83 TYR A O 1
ATOM 674 N N . PHE A 1 84 ? 5.444 15.877 -2.922 1.00 52.44 84 PHE A N 1
ATOM 675 C CA . PHE A 1 84 ? 5.864 17.161 -3.487 1.00 52.44 84 PHE A CA 1
ATOM 676 C C . PHE A 1 84 ? 7.304 17.521 -3.095 1.00 52.44 84 PHE A C 1
ATOM 678 O O . PHE A 1 84 ? 8.005 18.183 -3.858 1.00 52.44 84 PHE A O 1
ATOM 685 N N . TYR A 1 85 ? 7.755 17.082 -1.916 1.00 56.12 85 TYR A N 1
ATOM 686 C CA . TYR A 1 85 ? 9.121 17.325 -1.453 1.00 56.12 85 TYR A CA 1
ATOM 687 C C . TYR A 1 85 ? 10.121 16.277 -1.948 1.00 56.12 85 TYR A C 1
ATOM 689 O O . TYR A 1 85 ? 11.223 16.648 -2.350 1.00 56.12 85 TYR A O 1
ATOM 697 N N . ASP A 1 86 ? 9.774 14.988 -1.892 1.00 58.00 86 ASP A N 1
ATOM 698 C CA . ASP A 1 86 ? 10.660 13.903 -2.318 1.00 58.00 86 ASP A CA 1
ATOM 699 C C . ASP A 1 86 ? 9.857 12.661 -2.738 1.00 58.00 86 ASP A C 1
ATOM 701 O O . ASP A 1 86 ? 9.358 11.872 -1.923 1.00 58.00 86 ASP A O 1
ATOM 705 N N . THR A 1 87 ? 9.748 12.479 -4.053 1.00 52.97 87 THR A N 1
ATOM 706 C CA . THR A 1 87 ? 9.050 11.354 -4.674 1.00 52.97 87 THR A CA 1
ATOM 707 C C . THR A 1 87 ? 9.694 10.010 -4.333 1.00 52.97 87 THR A C 1
ATOM 709 O O . THR A 1 87 ? 8.988 9.020 -4.140 1.00 52.97 87 THR A O 1
ATOM 712 N N . GLU A 1 88 ? 11.024 9.942 -4.247 1.00 53.34 88 GLU A N 1
ATOM 713 C CA . GLU A 1 88 ? 11.745 8.691 -4.005 1.00 53.34 88 GLU A CA 1
ATOM 714 C C . GLU A 1 88 ? 11.554 8.232 -2.561 1.00 53.34 88 GLU A C 1
ATOM 716 O O . GLU A 1 88 ? 11.135 7.094 -2.333 1.00 53.34 88 GLU A O 1
ATOM 721 N N . GLN A 1 89 ? 11.720 9.142 -1.596 1.00 59.38 89 GLN A N 1
ATOM 722 C CA . GLN A 1 89 ? 11.445 8.842 -0.189 1.00 59.38 89 GLN A CA 1
ATOM 723 C C . GLN A 1 89 ? 9.977 8.496 0.056 1.00 59.38 89 GLN A C 1
ATOM 725 O O . GLN A 1 89 ? 9.686 7.637 0.884 1.00 59.38 89 GLN A O 1
ATOM 730 N N . THR A 1 90 ? 9.038 9.111 -0.663 1.00 60.09 90 THR A N 1
ATOM 731 C CA . THR A 1 90 ? 7.608 8.802 -0.510 1.00 60.09 90 THR A CA 1
ATOM 732 C C . THR A 1 90 ? 7.268 7.415 -1.050 1.00 60.09 90 THR A C 1
ATOM 734 O O . THR A 1 90 ? 6.582 6.643 -0.376 1.00 60.09 90 THR A O 1
ATOM 737 N N . CYS A 1 91 ? 7.799 7.045 -2.219 1.00 56.31 91 CYS A N 1
ATOM 738 C CA . CYS A 1 91 ? 7.677 5.683 -2.738 1.00 56.31 91 CYS A CA 1
ATOM 739 C C . CYS A 1 91 ? 8.339 4.665 -1.799 1.00 56.31 91 CYS A C 1
ATOM 741 O O . CYS A 1 91 ? 7.749 3.616 -1.522 1.00 56.31 91 CYS A O 1
ATOM 743 N N . GLU A 1 92 ? 9.514 4.984 -1.246 1.00 61.22 92 GLU A N 1
ATOM 744 C CA . GLU A 1 92 ? 10.130 4.159 -0.210 1.00 61.22 92 GLU A CA 1
ATOM 745 C C . GLU A 1 92 ? 9.234 4.055 1.024 1.00 61.22 92 GLU A C 1
ATOM 747 O O . GLU A 1 92 ? 9.038 2.954 1.506 1.00 61.22 92 GLU A O 1
ATOM 752 N N . LEU A 1 93 ? 8.627 5.130 1.528 1.00 65.25 93 LEU A N 1
ATOM 753 C CA . LEU A 1 93 ? 7.733 5.077 2.694 1.00 65.25 93 LEU A CA 1
ATOM 754 C C . LEU A 1 93 ? 6.507 4.179 2.462 1.00 65.25 93 LEU A C 1
ATOM 756 O O . LEU A 1 93 ? 6.063 3.494 3.386 1.00 65.25 93 LEU A O 1
ATOM 760 N N . ILE A 1 94 ? 5.983 4.145 1.235 1.00 65.44 94 ILE A N 1
ATOM 761 C CA . ILE A 1 94 ? 4.838 3.307 0.853 1.00 65.44 94 ILE A CA 1
ATOM 762 C C . ILE A 1 94 ? 5.228 1.820 0.799 1.00 65.44 94 ILE A C 1
ATOM 764 O O . ILE A 1 94 ? 4.462 0.963 1.253 1.00 65.44 94 ILE A O 1
ATOM 768 N N . ILE A 1 95 ? 6.416 1.510 0.268 1.00 63.19 95 ILE A N 1
ATOM 769 C CA . ILE A 1 95 ? 6.878 0.140 -0.025 1.00 63.19 95 ILE A CA 1
ATOM 770 C C . ILE A 1 95 ? 7.739 -0.443 1.112 1.00 63.19 95 ILE A C 1
ATOM 772 O O . ILE A 1 95 ? 7.854 -1.663 1.258 1.00 63.19 95 ILE A O 1
ATOM 776 N N . ARG A 1 96 ? 8.335 0.404 1.951 1.00 65.81 96 ARG A N 1
ATOM 777 C CA . ARG A 1 96 ? 9.216 0.012 3.051 1.00 65.81 96 ARG A CA 1
ATOM 778 C C . ARG A 1 96 ? 8.431 -0.750 4.098 1.00 65.81 96 ARG A C 1
ATOM 780 O O . ARG A 1 96 ? 7.354 -0.350 4.535 1.00 65.81 96 ARG A O 1
ATOM 787 N N . ARG A 1 97 ? 9.030 -1.846 4.554 1.00 62.41 97 ARG A N 1
ATOM 788 C CA . ARG A 1 97 ? 8.504 -2.585 5.691 1.00 62.41 97 ARG A CA 1
ATOM 789 C C . ARG A 1 97 ? 8.810 -1.842 6.982 1.00 62.41 97 ARG A C 1
ATOM 791 O O . ARG A 1 97 ? 9.951 -1.439 7.226 1.00 62.41 97 ARG A O 1
ATOM 798 N N . LEU A 1 98 ? 7.787 -1.663 7.804 1.00 64.19 98 LEU A N 1
ATOM 799 C CA . LEU A 1 98 ? 7.923 -1.009 9.092 1.00 64.19 98 LEU A CA 1
ATOM 800 C C . LEU A 1 98 ? 8.138 -2.048 10.189 1.00 64.19 98 LEU A C 1
ATOM 802 O O . LEU A 1 98 ? 7.206 -2.746 10.588 1.00 64.19 98 LEU A O 1
ATOM 806 N N . ASP A 1 99 ? 9.354 -2.092 10.738 1.00 63.59 99 ASP A N 1
ATOM 807 C CA . ASP A 1 99 ? 9.685 -2.895 11.929 1.00 63.59 99 ASP A CA 1
ATOM 808 C C . ASP A 1 99 ? 8.720 -2.603 13.093 1.00 63.59 99 ASP A C 1
ATOM 810 O O . ASP A 1 99 ? 8.351 -3.487 13.862 1.00 63.59 99 ASP A O 1
ATOM 814 N N . VAL A 1 100 ? 8.269 -1.346 13.175 1.00 62.06 100 VAL A N 1
ATOM 815 C CA . VAL A 1 100 ? 7.372 -0.823 14.209 1.00 62.06 100 VAL A CA 1
ATOM 816 C C . VAL A 1 100 ? 5.977 -1.460 14.150 1.00 62.06 100 VAL A C 1
ATOM 818 O O . VAL A 1 100 ? 5.308 -1.553 15.176 1.00 62.06 100 VAL A O 1
ATOM 821 N N . TYR A 1 101 ? 5.547 -1.962 12.992 1.00 62.47 101 TYR A N 1
ATOM 822 C CA . TYR A 1 101 ? 4.220 -2.546 12.785 1.00 62.47 101 TYR A CA 1
ATOM 823 C C . TYR A 1 101 ? 4.316 -3.918 12.112 1.00 62.47 101 TYR A C 1
ATOM 825 O O . TYR A 1 101 ? 3.764 -4.144 11.042 1.00 62.47 101 TYR A O 1
ATOM 833 N N . VAL A 1 102 ? 5.042 -4.846 12.747 1.00 63.78 102 VAL A N 1
ATOM 834 C CA . VAL A 1 102 ? 5.120 -6.267 12.342 1.00 63.78 102 VAL A CA 1
ATOM 835 C C . VAL A 1 102 ? 5.600 -6.446 10.891 1.00 63.78 102 VAL A C 1
ATOM 837 O O . VAL A 1 102 ? 5.171 -7.347 10.177 1.00 63.78 102 VAL A O 1
ATOM 840 N N . ASN A 1 103 ? 6.530 -5.599 10.442 1.00 64.75 103 ASN A N 1
ATOM 841 C CA . ASN A 1 103 ? 7.165 -5.706 9.124 1.00 64.75 103 ASN A CA 1
ATOM 842 C C . ASN A 1 103 ? 6.172 -5.569 7.944 1.00 64.75 103 ASN A C 1
ATOM 844 O O . ASN A 1 103 ? 6.392 -6.139 6.872 1.00 64.75 103 ASN A O 1
ATOM 848 N N . VAL A 1 104 ? 5.084 -4.819 8.153 1.00 62.12 104 VAL A N 1
ATOM 849 C CA . VAL A 1 104 ? 4.044 -4.508 7.158 1.00 62.12 104 VAL A CA 1
ATOM 850 C C . VAL A 1 104 ? 4.384 -3.190 6.446 1.00 62.12 104 VAL A C 1
ATOM 852 O O . VAL A 1 104 ? 5.028 -2.311 7.025 1.00 62.12 104 VAL A O 1
ATOM 855 N N . THR A 1 105 ? 3.999 -3.053 5.179 1.00 67.75 105 THR A N 1
ATOM 856 C CA . THR A 1 105 ? 4.185 -1.827 4.384 1.00 67.75 105 THR A CA 1
ATOM 857 C C . THR A 1 105 ? 3.006 -0.865 4.560 1.00 67.75 105 THR A C 1
ATOM 859 O O . THR A 1 105 ? 1.877 -1.305 4.799 1.00 67.75 105 THR A O 1
ATOM 862 N N . CYS A 1 106 ? 3.223 0.451 4.415 1.00 69.44 106 CYS A N 1
ATOM 863 C CA . CYS A 1 106 ? 2.102 1.407 4.442 1.00 69.44 106 CYS A CA 1
ATOM 864 C C . CYS A 1 106 ? 1.085 1.096 3.330 1.00 69.44 106 CYS A C 1
ATOM 866 O O . CYS A 1 106 ? -0.117 1.219 3.556 1.00 69.44 106 CYS A O 1
ATOM 868 N N . LEU A 1 107 ? 1.549 0.573 2.190 1.00 66.94 107 LEU A N 1
ATOM 869 C CA . LEU A 1 107 ? 0.700 0.046 1.124 1.00 66.94 107 LEU A CA 1
ATOM 870 C C . LEU A 1 107 ? -0.256 -1.057 1.601 1.00 66.94 107 LEU A C 1
ATOM 872 O O . LEU A 1 107 ? -1.460 -0.975 1.382 1.00 66.94 107 LEU A O 1
ATOM 876 N N . GLN A 1 108 ? 0.269 -2.083 2.275 1.00 66.00 108 GLN A N 1
ATOM 877 C CA . GLN A 1 108 ? -0.540 -3.193 2.786 1.00 66.00 108 GLN A CA 1
ATOM 878 C C . GLN A 1 108 ? -1.583 -2.706 3.795 1.00 66.00 108 GLN A C 1
ATOM 880 O O . GLN A 1 108 ? -2.696 -3.224 3.819 1.00 66.00 108 GLN A O 1
ATOM 885 N N . MET A 1 109 ? -1.249 -1.703 4.610 1.00 70.31 109 MET A N 1
ATOM 886 C CA . MET A 1 109 ? -2.192 -1.147 5.583 1.00 70.31 109 MET A CA 1
ATOM 887 C C . MET A 1 109 ? -3.263 -0.273 4.935 1.00 70.31 109 MET A C 1
ATOM 889 O O . MET A 1 109 ? -4.421 -0.387 5.325 1.00 70.31 109 MET A O 1
ATOM 893 N N . ALA A 1 110 ? -2.913 0.516 3.917 1.00 66.88 110 ALA A N 1
ATOM 894 C CA . ALA A 1 110 ? -3.874 1.305 3.149 1.00 66.88 110 ALA A CA 1
ATOM 895 C C . ALA A 1 110 ? -4.867 0.405 2.395 1.00 66.88 110 ALA A C 1
ATOM 897 O O . ALA A 1 110 ? -6.076 0.609 2.479 1.00 66.88 110 ALA A O 1
ATOM 898 N N . ILE A 1 111 ? -4.370 -0.659 1.750 1.00 64.25 111 ILE A N 1
ATOM 899 C CA . ILE A 1 111 ? -5.206 -1.673 1.088 1.00 64.25 111 ILE A CA 1
ATOM 900 C C . ILE A 1 111 ? -6.104 -2.380 2.108 1.00 64.25 111 ILE A C 1
ATOM 902 O O . ILE A 1 111 ? -7.291 -2.573 1.875 1.00 64.25 111 ILE A O 1
ATOM 906 N N . ALA A 1 112 ? -5.566 -2.746 3.272 1.00 62.88 112 ALA A N 1
ATOM 907 C CA . ALA A 1 112 ? -6.336 -3.430 4.305 1.00 62.88 112 ALA A CA 1
ATOM 908 C C . ALA A 1 112 ? -7.337 -2.524 5.051 1.00 62.88 112 ALA A C 1
ATOM 910 O O . ALA A 1 112 ? -8.092 -3.045 5.880 1.00 62.88 112 ALA A O 1
ATOM 911 N N . ALA A 1 113 ? -7.301 -1.213 4.810 1.00 60.94 113 ALA A N 1
ATOM 912 C CA . ALA A 1 113 ? -8.256 -0.222 5.299 1.00 60.94 113 ALA A CA 1
ATOM 913 C C . ALA A 1 113 ? -9.228 0.254 4.197 1.00 60.94 113 ALA A C 1
ATOM 915 O O . ALA A 1 113 ? -10.090 1.077 4.472 1.00 60.94 113 ALA A O 1
ATOM 916 N N . ASP A 1 114 ? -9.118 -0.284 2.975 1.00 64.25 114 ASP A N 1
ATOM 917 C CA . ASP A 1 114 ? -9.888 0.118 1.791 1.00 64.25 114 ASP A CA 1
ATOM 918 C C . ASP A 1 114 ? -9.694 1.585 1.339 1.00 64.25 114 ASP A C 1
ATOM 920 O O . ASP A 1 114 ? -10.538 2.158 0.649 1.00 64.25 114 ASP A O 1
ATOM 924 N N . ILE A 1 115 ? -8.542 2.185 1.653 1.00 60.75 115 ILE A N 1
ATOM 925 C CA . ILE A 1 115 ? -8.229 3.589 1.343 1.00 60.75 115 ILE A CA 1
ATOM 926 C C . ILE A 1 115 ? -7.319 3.642 0.109 1.00 60.75 115 ILE A C 1
ATOM 928 O O . ILE A 1 115 ? -6.102 3.798 0.198 1.00 60.75 115 ILE A O 1
ATOM 932 N N . TYR A 1 116 ? -7.913 3.481 -1.073 1.00 55.34 116 TYR A N 1
ATOM 933 C CA . TYR A 1 116 ? -7.185 3.455 -2.353 1.00 55.34 116 TYR A CA 1
ATOM 934 C C . TYR A 1 116 ? -6.913 4.862 -2.923 1.00 55.34 116 TYR A C 1
ATOM 936 O O . TYR A 1 116 ? -5.940 5.058 -3.648 1.00 55.34 116 TYR A O 1
ATOM 944 N N . TYR A 1 117 ? -7.719 5.860 -2.537 1.00 53.12 117 TYR A N 1
ATOM 945 C CA . TYR A 1 117 ? -7.572 7.265 -2.956 1.00 53.12 117 TYR A CA 1
ATOM 946 C C . TYR A 1 117 ? -6.297 7.932 -2.411 1.00 53.12 117 TYR A C 1
ATOM 948 O O . TYR A 1 117 ? -5.698 8.768 -3.084 1.00 53.12 117 TYR A O 1
ATOM 956 N N . PHE A 1 118 ? -5.825 7.475 -1.246 1.00 50.78 118 PHE A N 1
ATOM 957 C CA . PHE A 1 118 ? -4.555 7.853 -0.609 1.00 50.78 118 PHE A CA 1
ATOM 958 C C . PHE A 1 118 ? -3.333 7.698 -1.534 1.00 50.78 118 PHE A C 1
ATOM 960 O O . PHE A 1 118 ? -2.365 8.444 -1.419 1.00 50.78 118 PHE A O 1
ATOM 967 N N . MET A 1 119 ? -3.381 6.743 -2.466 1.00 50.84 119 MET A N 1
ATOM 968 C CA . MET A 1 119 ? -2.306 6.431 -3.416 1.00 50.84 119 MET A CA 1
ATOM 969 C C . MET A 1 119 ? -2.520 6.981 -4.816 1.00 50.84 119 MET A C 1
ATOM 971 O O . MET A 1 119 ? -1.665 6.767 -5.671 1.00 50.84 119 MET A O 1
ATOM 975 N N . LEU A 1 120 ? -3.660 7.628 -5.059 1.00 48.12 120 LEU A N 1
ATOM 976 C CA . LEU A 1 120 ? -4.005 8.204 -6.354 1.00 48.12 120 LEU A CA 1
ATOM 977 C C . LEU A 1 120 ? -4.094 9.730 -6.351 1.00 48.12 120 LEU A C 1
ATOM 979 O O . LEU A 1 120 ? -4.113 10.288 -7.432 1.00 48.12 120 LEU A O 1
ATOM 983 N N . GLY A 1 121 ? -4.102 10.401 -5.194 1.00 45.81 121 GLY A N 1
ATOM 984 C CA . GLY A 1 121 ? -3.956 11.859 -5.138 1.00 45.81 121 GLY A CA 1
ATOM 985 C C . GLY A 1 121 ? -5.198 12.569 -5.662 1.00 45.81 121 GLY A C 1
ATOM 986 O O . GLY A 1 121 ? -5.129 13.712 -6.084 1.00 45.81 121 GLY A O 1
ATOM 987 N N . SER A 1 122 ? -6.343 11.888 -5.651 1.00 42.53 122 SER A N 1
ATOM 988 C CA . SER A 1 122 ? -7.569 12.427 -6.218 1.00 42.53 122 SER A CA 1
ATOM 989 C C . SER A 1 122 ? -8.354 13.176 -5.148 1.00 42.53 122 SER A C 1
ATOM 991 O O . SER A 1 122 ? -9.007 12.566 -4.300 1.00 42.53 122 SER A O 1
ATOM 993 N N . PHE A 1 123 ? -8.302 14.503 -5.222 1.00 39.03 123 PHE A N 1
ATOM 994 C CA . PHE A 1 123 ? -9.493 15.311 -5.005 1.00 39.03 123 PHE A CA 1
ATOM 995 C C . PHE A 1 123 ? -10.174 15.439 -6.380 1.00 39.03 123 PHE A C 1
ATOM 997 O O . PHE A 1 123 ? -9.524 15.765 -7.365 1.00 39.03 123 PHE A O 1
ATOM 1004 N N . ASP A 1 124 ? -11.464 15.113 -6.447 1.00 36.59 124 ASP A N 1
ATOM 1005 C CA . ASP A 1 124 ? -12.374 15.450 -7.552 1.00 36.59 124 ASP A CA 1
ATOM 1006 C C . ASP A 1 124 ? -12.225 14.743 -8.914 1.00 36.59 124 ASP A C 1
ATOM 1008 O O . ASP A 1 124 ? -12.098 15.424 -9.916 1.00 36.59 124 ASP A O 1
ATOM 1012 N N . ASN A 1 125 ? -12.392 13.408 -8.996 1.00 37.69 125 ASN A N 1
ATOM 1013 C CA . ASN A 1 125 ? -12.819 12.638 -10.201 1.00 37.69 125 ASN A CA 1
ATOM 1014 C C . ASN A 1 125 ? -12.104 12.881 -11.557 1.00 37.69 125 ASN A C 1
ATOM 1016 O O . ASN A 1 125 ? -12.430 12.226 -12.550 1.00 37.69 125 ASN A O 1
ATOM 1020 N N . GLU A 1 126 ? -11.102 13.740 -11.611 1.00 38.91 126 GLU A N 1
ATOM 1021 C CA . GLU A 1 126 ? -10.116 13.875 -12.656 1.00 38.91 126 GLU A CA 1
ATOM 1022 C C . GLU A 1 126 ? -8.879 13.160 -12.126 1.00 38.91 126 GLU A C 1
ATOM 1024 O O . GLU A 1 126 ? -8.381 13.415 -11.029 1.00 38.91 126 GLU A O 1
ATOM 1029 N N . VAL A 1 127 ? -8.473 12.126 -12.855 1.00 39.59 127 VAL A N 1
ATOM 1030 C CA . VAL A 1 127 ? -7.387 11.233 -12.467 1.00 39.59 127 VAL A CA 1
ATOM 1031 C C . VAL A 1 127 ? -6.072 11.992 -12.631 1.00 39.59 127 VAL A C 1
ATOM 1033 O O . VAL A 1 127 ? -5.389 11.839 -13.640 1.00 39.59 127 VAL A O 1
ATOM 1036 N N . GLU A 1 128 ? -5.691 12.797 -11.644 1.00 41.69 128 GLU A N 1
ATOM 1037 C CA . GLU A 1 128 ? -4.290 13.175 -11.460 1.00 41.69 128 GLU A CA 1
ATOM 1038 C C . GLU A 1 128 ? -3.569 11.972 -10.851 1.00 41.69 128 GLU A C 1
ATOM 1040 O O . GLU A 1 128 ? -3.317 11.891 -9.656 1.00 41.69 128 GLU A O 1
ATOM 1045 N N . SER A 1 129 ? -3.305 10.963 -11.687 1.00 44.88 129 SER A N 1
ATOM 1046 C CA . SER A 1 129 ? -2.507 9.804 -11.300 1.00 44.88 129 SER A CA 1
ATOM 1047 C C . SER A 1 129 ? -1.182 10.284 -10.715 1.00 44.88 129 SER A C 1
ATOM 1049 O O . SER A 1 129 ? -0.476 11.023 -11.406 1.00 44.88 129 SER A O 1
ATOM 1051 N N . PHE A 1 130 ? -0.812 9.820 -9.514 1.00 46.84 130 PHE A N 1
ATOM 1052 C CA . PHE A 1 130 ? 0.574 9.891 -9.042 1.00 46.84 130 PHE A CA 1
ATOM 1053 C C . PHE A 1 130 ? 1.479 9.475 -10.197 1.00 46.84 130 PHE A C 1
ATOM 1055 O O . PHE A 1 130 ? 1.386 8.343 -10.675 1.00 46.84 130 PHE A O 1
ATOM 1062 N N . GLU A 1 131 ? 2.270 10.420 -10.698 1.00 49.53 131 GLU A N 1
ATOM 1063 C CA . GLU A 1 131 ? 2.955 10.296 -11.976 1.00 49.53 131 GLU A CA 1
ATOM 1064 C C . GLU A 1 131 ? 3.714 8.962 -12.066 1.00 49.53 131 GLU A C 1
ATOM 1066 O O . GLU A 1 131 ? 4.719 8.715 -11.399 1.00 49.53 131 GLU A O 1
ATOM 1071 N N . GLY A 1 132 ? 3.174 8.063 -12.888 1.00 58.31 132 GLY A N 1
ATOM 1072 C CA . GLY A 1 132 ? 3.832 6.877 -13.416 1.00 58.31 132 GLY A CA 1
ATOM 1073 C C . GLY A 1 132 ? 4.070 5.696 -12.468 1.00 58.31 132 GLY A C 1
ATOM 1074 O O . GLY A 1 132 ? 4.032 4.562 -12.933 1.00 58.31 132 GLY A O 1
ATOM 1075 N N . LYS A 1 133 ? 4.316 5.867 -11.169 1.00 66.62 133 LYS A N 1
ATOM 1076 C CA . LYS A 1 133 ? 4.858 4.744 -10.371 1.00 66.62 133 LYS A CA 1
ATOM 1077 C C . LYS A 1 133 ? 3.816 3.796 -9.784 1.00 66.62 133 LYS A C 1
ATOM 1079 O O . LYS A 1 133 ? 4.150 2.647 -9.498 1.00 66.62 133 LYS A O 1
ATOM 1084 N N . ILE A 1 134 ? 2.579 4.243 -9.589 1.00 73.62 134 ILE A N 1
ATOM 1085 C CA . ILE A 1 134 ? 1.503 3.442 -8.993 1.00 73.62 134 ILE A CA 1
ATOM 1086 C C . ILE A 1 134 ? 0.243 3.605 -9.840 1.00 73.62 134 ILE A C 1
ATOM 1088 O O . ILE A 1 134 ? -0.113 4.719 -10.213 1.00 73.62 134 ILE A O 1
ATOM 1092 N N . CYS A 1 135 ? -0.449 2.508 -10.139 1.00 73.25 135 CYS A N 1
ATOM 1093 C CA . CYS A 1 135 ? -1.757 2.551 -10.788 1.00 73.25 135 CYS A CA 1
ATOM 1094 C C . CYS A 1 135 ? -2.711 1.520 -10.181 1.00 73.25 135 CYS A C 1
ATOM 1096 O O . CYS A 1 135 ? -2.289 0.581 -9.504 1.00 73.25 135 CYS A O 1
ATOM 1098 N N . ILE A 1 136 ? -4.010 1.708 -10.403 1.00 74.38 136 ILE A N 1
ATOM 1099 C CA . ILE A 1 136 ? -5.058 0.831 -9.875 1.00 74.38 136 ILE A CA 1
ATOM 1100 C C . ILE A 1 136 ? -5.932 0.361 -11.037 1.00 74.38 136 ILE A C 1
ATOM 1102 O O . ILE A 1 136 ? -6.230 1.144 -11.941 1.00 74.38 136 ILE A O 1
ATOM 1106 N N . ASP A 1 137 ? -6.310 -0.917 -11.037 1.00 73.00 137 ASP A N 1
ATOM 1107 C CA . ASP A 1 137 ? -7.272 -1.443 -12.008 1.00 73.00 137 ASP A CA 1
ATOM 1108 C C . ASP A 1 137 ? -8.732 -1.241 -11.568 1.00 73.00 137 ASP A C 1
ATOM 1110 O O . ASP A 1 137 ? -9.035 -0.814 -10.455 1.00 73.00 137 ASP A O 1
ATOM 1114 N N . GLN A 1 138 ? -9.670 -1.573 -12.457 1.00 69.94 138 GLN A N 1
ATOM 1115 C CA . GLN A 1 138 ? -11.110 -1.447 -12.199 1.00 69.94 138 GLN A CA 1
ATOM 1116 C C . GLN A 1 138 ? -11.611 -2.331 -11.042 1.00 69.94 138 GLN A C 1
ATOM 1118 O O . GLN A 1 138 ? -12.707 -2.106 -10.535 1.00 69.94 138 GLN A O 1
ATOM 1123 N N . LEU A 1 139 ? -10.824 -3.325 -10.615 1.00 69.12 139 LEU A N 1
ATOM 1124 C CA . LEU A 1 139 ? -11.136 -4.215 -9.496 1.00 69.12 139 LEU A CA 1
ATOM 1125 C C . LEU A 1 139 ? -10.546 -3.715 -8.165 1.00 69.12 139 LEU A C 1
ATOM 1127 O O . LEU A 1 139 ? -10.738 -4.357 -7.131 1.00 69.12 139 LEU A O 1
ATOM 1131 N N . GLY A 1 140 ? -9.836 -2.581 -8.165 1.00 68.81 140 GLY A N 1
ATOM 1132 C CA . GLY A 1 140 ? -9.162 -2.049 -6.980 1.00 68.81 140 GLY A CA 1
ATOM 1133 C C . GLY A 1 140 ? -7.836 -2.748 -6.660 1.00 68.81 140 GLY A C 1
ATOM 1134 O O . GLY A 1 140 ? -7.329 -2.620 -5.547 1.00 68.81 140 GLY A O 1
ATOM 1135 N N . THR A 1 141 ? -7.264 -3.498 -7.604 1.00 74.75 141 THR A N 1
ATOM 1136 C CA . THR A 1 141 ? -5.914 -4.061 -7.470 1.00 74.75 141 THR A CA 1
ATOM 1137 C C . THR A 1 141 ? -4.894 -2.956 -7.694 1.00 74.75 141 THR A C 1
ATOM 1139 O O . THR A 1 141 ? -4.943 -2.255 -8.705 1.00 74.75 141 THR A O 1
ATOM 1142 N N . VAL A 1 142 ? -3.935 -2.837 -6.782 1.00 79.38 142 VAL A N 1
ATOM 1143 C CA . VAL A 1 142 ? -2.862 -1.845 -6.855 1.00 79.38 142 VAL A CA 1
ATOM 1144 C C . VAL A 1 142 ? -1.635 -2.444 -7.530 1.00 79.38 142 VAL A C 1
ATOM 1146 O O . VAL A 1 142 ? -1.190 -3.542 -7.187 1.00 79.38 142 VAL A O 1
ATOM 1149 N N . TYR A 1 143 ? -1.058 -1.696 -8.458 1.00 78.75 143 TYR A N 1
ATOM 1150 C CA . TYR A 1 143 ? 0.163 -2.032 -9.173 1.00 78.75 143 TYR A CA 1
ATOM 1151 C C . TYR A 1 143 ? 1.215 -0.978 -8.873 1.00 78.75 143 TYR A C 1
ATOM 1153 O O . TYR A 1 143 ? 0.939 0.216 -8.945 1.00 78.75 143 TYR A O 1
ATOM 1161 N N . VAL A 1 144 ? 2.421 -1.420 -8.535 1.00 81.38 144 VAL A N 1
ATOM 1162 C CA . VAL A 1 144 ? 3.523 -0.544 -8.129 1.00 81.38 144 VAL A CA 1
ATOM 1163 C C . VAL A 1 144 ? 4.765 -0.884 -8.936 1.00 81.38 144 VAL A C 1
ATOM 1165 O O . VAL A 1 144 ? 5.180 -2.045 -8.990 1.00 81.38 144 VAL A O 1
ATOM 1168 N N . ALA A 1 145 ? 5.374 0.136 -9.533 1.00 81.44 145 ALA A N 1
ATOM 1169 C CA . ALA A 1 145 ? 6.696 0.065 -10.125 1.00 81.44 145 ALA A CA 1
ATOM 1170 C C . ALA A 1 145 ? 7.741 0.205 -9.019 1.00 81.44 145 ALA A C 1
ATOM 1172 O O . ALA A 1 145 ? 8.019 1.290 -8.514 1.00 81.44 145 ALA A O 1
ATOM 1173 N N . ASP A 1 146 ? 8.318 -0.926 -8.633 1.00 80.06 146 ASP A N 1
ATOM 1174 C CA . ASP A 1 146 ? 9.428 -0.992 -7.695 1.00 80.06 146 ASP A CA 1
ATOM 1175 C C . ASP A 1 146 ? 10.722 -0.760 -8.490 1.00 80.06 146 ASP A C 1
ATOM 1177 O O . ASP A 1 146 ? 11.408 -1.702 -8.906 1.00 80.06 146 ASP A O 1
ATOM 1181 N N . THR A 1 147 ? 10.982 0.521 -8.788 1.00 76.06 147 THR A N 1
ATOM 1182 C CA . THR A 1 147 ? 12.055 0.990 -9.681 1.00 76.06 147 THR A CA 1
ATOM 1183 C C . THR A 1 147 ? 13.413 0.418 -9.274 1.00 76.06 147 THR A C 1
ATOM 1185 O O . THR A 1 147 ? 14.107 -0.166 -10.111 1.00 76.06 147 THR A O 1
ATOM 1188 N N . SER A 1 148 ? 13.748 0.505 -7.983 1.00 76.88 148 SER A N 1
ATOM 1189 C CA . SER A 1 148 ? 15.041 0.088 -7.428 1.00 76.88 148 SER A CA 1
ATOM 1190 C C . SER A 1 148 ? 15.248 -1.426 -7.460 1.00 76.88 148 SER A C 1
ATOM 1192 O O . SER A 1 148 ? 16.381 -1.887 -7.546 1.00 76.88 148 SER A O 1
ATOM 1194 N N . ASN A 1 149 ? 14.168 -2.215 -7.427 1.00 77.38 149 ASN A N 1
ATOM 1195 C CA . ASN A 1 149 ? 14.233 -3.675 -7.563 1.00 77.38 149 ASN A CA 1
ATOM 1196 C C . ASN A 1 149 ? 13.896 -4.164 -8.980 1.00 77.38 149 ASN A C 1
ATOM 1198 O O . ASN A 1 149 ? 13.738 -5.370 -9.189 1.00 77.38 149 ASN A O 1
ATOM 1202 N N . HIS A 1 150 ? 13.767 -3.248 -9.944 1.00 83.56 150 HIS A N 1
ATOM 1203 C CA . HIS A 1 150 ? 13.543 -3.546 -11.358 1.00 83.56 150 HIS A CA 1
ATOM 1204 C C . HIS A 1 150 ? 12.364 -4.504 -11.608 1.00 83.56 150 HIS A C 1
ATOM 1206 O O . HIS A 1 150 ? 12.453 -5.484 -12.361 1.00 83.56 150 HIS A O 1
ATOM 1212 N N . ARG A 1 151 ? 11.245 -4.257 -10.922 1.00 86.25 151 ARG A N 1
ATOM 1213 C CA . ARG A 1 151 ? 10.068 -5.132 -10.972 1.00 86.25 151 ARG A CA 1
ATOM 1214 C C . ARG A 1 151 ? 8.769 -4.357 -10.832 1.00 86.25 151 ARG A C 1
ATOM 1216 O O . ARG A 1 151 ? 8.738 -3.276 -10.253 1.00 86.25 151 ARG A O 1
ATOM 1223 N N . ILE A 1 152 ? 7.690 -4.955 -11.320 1.00 86.69 152 ILE A N 1
ATOM 1224 C CA . ILE A 1 152 ? 6.324 -4.500 -11.078 1.00 86.69 152 ILE A CA 1
ATOM 1225 C C . ILE A 1 152 ? 5.647 -5.480 -10.135 1.00 86.69 152 ILE A C 1
ATOM 1227 O O . ILE A 1 152 ? 5.651 -6.698 -10.350 1.00 86.69 152 ILE A O 1
ATOM 1231 N N . MET A 1 153 ? 5.049 -4.926 -9.095 1.00 84.69 153 MET A N 1
ATOM 1232 C CA . MET A 1 153 ? 4.381 -5.664 -8.042 1.00 84.69 153 MET A CA 1
ATOM 1233 C C . MET A 1 153 ? 2.872 -5.405 -8.099 1.00 84.69 153 MET A C 1
ATOM 1235 O O . MET A 1 153 ? 2.445 -4.282 -8.357 1.00 84.69 153 MET A O 1
ATOM 1239 N N . ARG A 1 154 ? 2.074 -6.441 -7.842 1.00 84.00 154 ARG A N 1
ATOM 1240 C CA . ARG A 1 154 ? 0.606 -6.426 -7.805 1.00 84.00 154 ARG A CA 1
ATOM 1241 C C . ARG A 1 154 ? 0.112 -6.773 -6.405 1.00 84.00 154 ARG A C 1
ATOM 1243 O O . ARG A 1 154 ? 0.518 -7.801 -5.855 1.00 84.00 154 ARG A O 1
ATOM 1250 N N . TRP A 1 155 ? -0.838 -5.996 -5.897 1.00 78.00 155 TRP A N 1
ATOM 1251 C CA . TRP A 1 155 ? -1.610 -6.284 -4.690 1.00 78.00 155 TRP A CA 1
ATOM 1252 C C . TRP A 1 155 ? -3.109 -6.262 -4.992 1.00 78.00 155 TRP A C 1
ATOM 1254 O O . TRP A 1 155 ? -3.670 -5.189 -5.211 1.00 78.00 155 TRP A O 1
ATOM 1264 N N . PRO A 1 156 ? -3.776 -7.427 -4.988 1.00 77.75 156 PRO A N 1
ATOM 1265 C CA . PRO A 1 156 ? -5.233 -7.494 -5.004 1.00 77.75 156 PRO A CA 1
ATOM 1266 C C . PRO A 1 156 ? -5.864 -6.758 -3.819 1.00 77.75 156 PRO A C 1
ATOM 1268 O O . PRO A 1 156 ? -5.227 -6.563 -2.779 1.00 77.75 156 PRO A O 1
ATOM 1271 N N . LYS A 1 157 ? -7.143 -6.406 -3.962 1.00 67.81 157 LYS A N 1
ATOM 1272 C CA . LYS A 1 157 ? -7.940 -5.818 -2.883 1.00 67.81 157 LYS A CA 1
ATOM 1273 C C . LYS A 1 157 ? -7.846 -6.679 -1.613 1.00 67.81 157 LYS A C 1
ATOM 1275 O O . LYS A 1 157 ? -8.026 -7.893 -1.669 1.00 67.81 157 LYS A O 1
ATOM 1280 N N . GLY A 1 158 ? -7.524 -6.067 -0.474 1.00 62.31 158 GLY A N 1
ATOM 1281 C CA . GLY A 1 158 ? -7.362 -6.767 0.808 1.00 62.31 158 GLY A CA 1
ATOM 1282 C C . GLY A 1 158 ? -6.120 -7.668 0.937 1.00 62.31 158 GLY A C 1
ATOM 1283 O O . GLY A 1 158 ? -5.946 -8.309 1.976 1.00 62.31 158 GLY A O 1
ATOM 1284 N N . ALA A 1 159 ? -5.237 -7.728 -0.067 1.00 67.94 1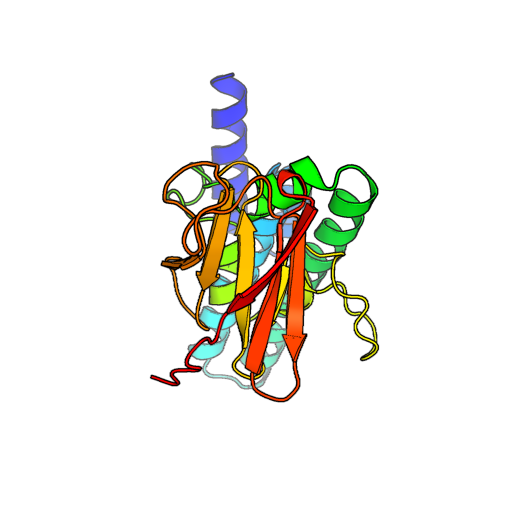59 ALA A N 1
ATOM 1285 C CA . ALA A 1 159 ? -4.048 -8.571 -0.009 1.00 67.94 159 ALA A CA 1
ATOM 1286 C C . ALA A 1 159 ? -2.991 -8.007 0.951 1.00 67.94 159 ALA A C 1
ATOM 1288 O O . ALA A 1 159 ? -2.548 -6.864 0.844 1.00 67.94 159 ALA A O 1
ATOM 1289 N N . THR A 1 160 ? -2.506 -8.859 1.852 1.00 60.41 160 THR A N 1
ATOM 1290 C CA . THR A 1 160 ? -1.409 -8.530 2.774 1.00 60.41 160 THR A CA 1
ATOM 1291 C C . THR A 1 160 ? -0.033 -8.819 2.185 1.00 60.41 160 THR A C 1
ATOM 1293 O O . THR A 1 160 ? 0.967 -8.508 2.818 1.00 60.41 160 THR A O 1
ATOM 1296 N N . GLN A 1 161 ? 0.070 -9.392 0.984 1.00 67.62 161 GLN A N 1
ATOM 1297 C CA . GLN A 1 161 ? 1.334 -9.655 0.293 1.00 67.62 161 GLN A CA 1
ATOM 1298 C C . GLN A 1 161 ? 1.204 -9.346 -1.196 1.00 67.62 161 GLN A C 1
ATOM 1300 O O . GLN A 1 161 ? 0.158 -9.581 -1.796 1.00 67.62 161 GLN A O 1
ATOM 1305 N N . GLY A 1 162 ? 2.280 -8.809 -1.769 1.00 72.25 162 GLY A N 1
ATOM 1306 C CA . GLY A 1 162 ? 2.354 -8.482 -3.187 1.00 72.25 162 GLY A CA 1
ATOM 1307 C C . GLY A 1 162 ? 2.976 -9.614 -3.977 1.00 72.25 162 GLY A C 1
ATOM 1308 O O . GLY A 1 162 ? 3.854 -10.318 -3.479 1.00 72.25 162 GLY A O 1
ATOM 1309 N N . SER A 1 163 ? 2.554 -9.749 -5.226 1.00 82.69 163 SER A N 1
ATOM 1310 C CA . SER A 1 163 ? 3.123 -10.696 -6.185 1.00 82.69 163 SER A CA 1
ATOM 1311 C C . SER A 1 163 ? 3.868 -9.948 -7.285 1.00 82.69 163 SER A C 1
ATOM 1313 O O . SER A 1 163 ? 3.439 -8.878 -7.711 1.00 82.69 163 SER A O 1
ATOM 1315 N N . VAL A 1 164 ? 4.996 -10.494 -7.741 1.00 85.94 164 VAL A N 1
ATOM 1316 C CA . VAL A 1 164 ? 5.697 -9.963 -8.917 1.00 85.94 164 VAL A CA 1
ATOM 1317 C C . VAL A 1 164 ? 4.913 -10.384 -10.152 1.00 85.94 164 VAL A C 1
ATOM 1319 O O . VAL A 1 164 ? 4.679 -11.575 -10.346 1.00 85.94 164 VAL A O 1
ATOM 1322 N N . ILE A 1 165 ? 4.527 -9.423 -10.986 1.00 86.50 165 ILE A N 1
ATOM 1323 C CA . ILE A 1 165 ? 3.826 -9.695 -12.253 1.00 86.50 165 ILE A CA 1
ATOM 1324 C C . ILE A 1 165 ? 4.712 -9.477 -13.480 1.00 86.50 165 ILE A C 1
ATOM 1326 O O . ILE A 1 165 ? 4.465 -10.060 -14.531 1.00 86.50 165 ILE A O 1
ATOM 1330 N N . ALA A 1 166 ? 5.745 -8.643 -13.351 1.00 85.31 166 ALA A N 1
ATOM 1331 C CA . ALA A 1 166 ? 6.698 -8.342 -14.408 1.00 85.31 166 ALA A CA 1
ATOM 1332 C C . ALA A 1 166 ? 8.054 -7.958 -13.803 1.00 85.31 166 ALA A C 1
ATOM 1334 O O . ALA A 1 166 ? 8.118 -7.346 -12.735 1.00 85.31 166 ALA A O 1
ATOM 1335 N N . GLY A 1 167 ? 9.145 -8.292 -14.492 1.00 84.38 167 GLY A N 1
ATOM 1336 C CA . GLY A 1 167 ? 10.501 -8.071 -13.986 1.00 84.38 167 GLY A CA 1
ATOM 1337 C C . GLY A 1 167 ? 10.860 -8.992 -12.815 1.00 84.38 167 GLY A C 1
ATOM 1338 O O . GLY A 1 167 ? 10.327 -10.093 -12.684 1.00 84.38 167 GLY A O 1
ATOM 1339 N N . GLY A 1 168 ? 11.810 -8.562 -11.981 1.00 79.00 168 GLY A N 1
ATOM 1340 C CA . GLY A 1 168 ? 12.287 -9.344 -10.830 1.00 79.00 168 GLY A CA 1
ATOM 1341 C C . GLY A 1 168 ? 13.280 -10.466 -11.168 1.00 79.00 168 GLY A C 1
ATOM 1342 O O . GLY A 1 168 ? 13.766 -11.135 -10.262 1.00 79.00 168 GLY A O 1
ATOM 1343 N N . ASN A 1 169 ? 13.637 -10.631 -12.445 1.00 83.00 169 ASN A N 1
ATOM 1344 C CA . ASN A 1 169 ? 14.659 -11.572 -12.926 1.00 83.00 169 ASN A CA 1
ATOM 1345 C C . ASN A 1 169 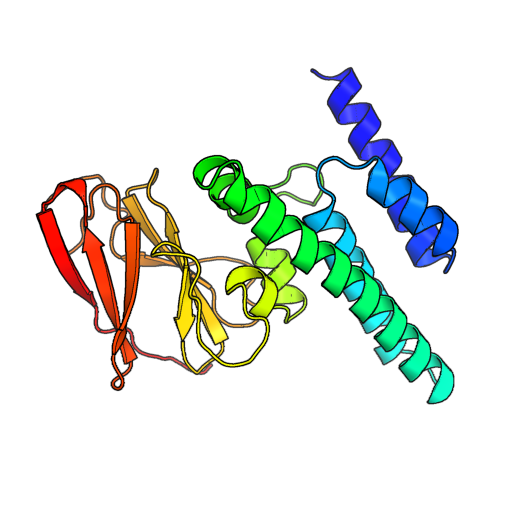? 15.998 -10.869 -13.228 1.00 83.00 169 ASN A C 1
ATOM 1347 O O . ASN A 1 169 ? 16.710 -11.236 -14.166 1.00 83.00 169 ASN A O 1
ATOM 1351 N N . GLY A 1 170 ? 16.311 -9.827 -12.452 1.00 77.88 170 GLY A N 1
ATOM 1352 C CA . GLY A 1 170 ? 17.444 -8.930 -12.680 1.00 77.88 170 GLY A CA 1
ATOM 1353 C C . GLY A 1 170 ? 17.177 -7.850 -13.734 1.00 77.88 170 GLY A C 1
ATOM 1354 O O . GLY A 1 170 ? 16.222 -7.939 -14.510 1.00 77.88 170 GLY A O 1
ATOM 1355 N N . ALA A 1 171 ? 18.039 -6.829 -13.739 1.00 83.31 171 ALA A N 1
ATOM 1356 C CA . ALA A 1 171 ? 18.047 -5.782 -14.755 1.00 83.31 171 ALA A CA 1
ATOM 1357 C C . ALA A 1 171 ? 18.397 -6.368 -16.128 1.00 83.31 171 ALA A C 1
ATOM 1359 O O . ALA A 1 171 ? 19.361 -7.129 -16.256 1.00 83.31 171 ALA A O 1
ATOM 1360 N N . GLY A 1 172 ? 17.643 -6.004 -17.163 1.00 86.06 172 GLY A N 1
ATOM 1361 C CA . GLY A 1 172 ? 17.934 -6.462 -18.515 1.00 86.06 172 GLY A CA 1
ATOM 1362 C C . GLY A 1 172 ? 16.823 -6.209 -19.525 1.00 86.06 172 GLY A C 1
ATOM 1363 O O . GLY A 1 172 ? 15.751 -5.702 -19.207 1.00 86.06 172 GLY A O 1
ATOM 1364 N N . ARG A 1 173 ? 17.105 -6.582 -20.777 1.00 84.75 173 ARG A N 1
ATOM 1365 C CA . ARG A 1 173 ? 16.252 -6.318 -21.949 1.00 84.75 173 ARG A CA 1
ATOM 1366 C C . ARG A 1 173 ? 15.390 -7.506 -22.380 1.00 84.75 173 ARG A C 1
ATOM 1368 O O . ARG A 1 173 ? 14.673 -7.406 -23.376 1.00 84.75 173 ARG A O 1
ATOM 1375 N N . GLN A 1 174 ? 15.442 -8.636 -21.677 1.00 84.81 174 GLN A N 1
ATOM 1376 C CA . GLN A 1 174 ? 14.584 -9.781 -21.999 1.00 84.81 174 GLN A CA 1
ATOM 1377 C C . GLN A 1 174 ? 13.104 -9.454 -21.735 1.00 84.81 174 GLN A C 1
ATOM 1379 O O . GLN A 1 174 ? 12.783 -8.492 -21.036 1.00 84.81 174 GLN A O 1
ATOM 1384 N N . SER A 1 175 ? 12.189 -10.238 -22.309 1.00 76.88 175 SER A N 1
ATOM 1385 C CA . SER A 1 175 ? 10.735 -10.011 -22.202 1.00 76.88 175 SER A CA 1
ATOM 1386 C C . SER A 1 175 ? 10.190 -10.119 -20.770 1.00 76.88 175 SER A C 1
ATOM 1388 O O . SER A 1 175 ? 9.120 -9.604 -20.473 1.00 76.88 175 SER A O 1
ATOM 1390 N N . ASN A 1 176 ? 10.917 -10.785 -19.874 1.00 78.19 176 ASN A N 1
ATOM 1391 C CA . ASN A 1 176 ? 10.603 -10.941 -18.451 1.00 78.19 176 ASN A CA 1
ATOM 1392 C C . ASN A 1 176 ? 11.546 -10.130 -17.538 1.00 78.19 176 ASN A C 1
ATOM 1394 O O . ASN A 1 176 ? 11.584 -10.373 -16.328 1.00 78.19 176 ASN A O 1
ATOM 1398 N N . GLN A 1 177 ? 12.317 -9.204 -18.114 1.00 86.88 177 GLN A N 1
ATOM 1399 C CA . GLN A 1 177 ? 13.232 -8.308 -17.413 1.00 86.88 177 GLN A CA 1
ATOM 1400 C C . GLN A 1 177 ? 12.825 -6.852 -17.648 1.00 86.88 177 GLN A C 1
ATOM 1402 O O . GLN A 1 177 ? 12.266 -6.492 -18.689 1.00 86.88 177 GLN A O 1
ATOM 1407 N N . LEU A 1 178 ? 13.084 -6.030 -16.641 1.00 86.56 178 LEU A N 1
ATOM 1408 C CA . LEU A 1 178 ? 12.880 -4.588 -16.649 1.00 86.56 178 LEU A CA 1
ATOM 1409 C C . LEU A 1 178 ? 14.150 -3.948 -16.100 1.00 86.56 178 LEU A C 1
ATOM 1411 O O . LEU A 1 178 ? 14.881 -4.595 -15.353 1.00 86.56 178 LEU A O 1
ATOM 1415 N N . THR A 1 179 ? 14.389 -2.688 -16.434 1.00 86.12 179 THR A N 1
ATOM 1416 C CA . THR A 1 179 ? 15.462 -1.886 -15.857 1.00 86.12 179 THR A CA 1
ATOM 1417 C C . THR A 1 179 ? 14.892 -0.525 -15.472 1.00 86.12 179 THR A C 1
ATOM 1419 O O . THR A 1 179 ? 14.494 0.277 -16.314 1.00 86.12 179 THR A O 1
ATOM 1422 N N . SER A 1 180 ? 14.827 -0.291 -14.162 1.00 81.44 180 SER A N 1
ATOM 1423 C CA . SER A 1 180 ? 14.296 0.935 -13.552 1.00 81.44 180 SER A CA 1
ATOM 1424 C C . SER A 1 180 ? 12.929 1.354 -14.121 1.00 81.44 180 SER A C 1
ATOM 1426 O O . SER A 1 180 ? 12.809 2.423 -14.713 1.00 81.44 180 SER A O 1
ATOM 1428 N N . PRO A 1 181 ? 11.867 0.536 -13.975 1.00 84.25 181 PRO A N 1
ATOM 1429 C CA . PRO A 1 181 ? 10.545 0.931 -14.442 1.00 84.25 181 PRO A CA 1
ATOM 1430 C C . PRO A 1 181 ? 10.024 2.143 -13.656 1.00 84.25 181 PRO A C 1
ATOM 1432 O O . PRO A 1 181 ? 10.137 2.180 -12.429 1.00 84.25 181 PRO A O 1
ATOM 1435 N N . VAL A 1 182 ? 9.436 3.117 -14.356 1.00 77.31 182 VAL A N 1
ATOM 1436 C CA . VAL A 1 182 ? 8.984 4.397 -13.759 1.00 77.31 182 VAL A CA 1
ATOM 1437 C C . VAL A 1 182 ? 7.517 4.725 -14.017 1.00 77.31 182 VAL A C 1
ATOM 1439 O O . VAL A 1 182 ? 6.967 5.576 -13.330 1.00 77.31 182 VAL A O 1
ATOM 1442 N N . GLY A 1 183 ? 6.903 4.083 -15.014 1.00 79.81 183 GLY A N 1
ATOM 1443 C CA . GLY A 1 183 ? 5.584 4.433 -15.540 1.00 79.81 183 GLY A CA 1
ATOM 1444 C C . GLY A 1 183 ? 4.673 3.219 -15.682 1.00 79.81 183 GLY A C 1
ATOM 1445 O O . GLY A 1 183 ? 5.110 2.220 -16.247 1.00 79.81 183 GLY A O 1
ATOM 1446 N N . LEU A 1 184 ? 3.424 3.322 -15.229 1.00 82.44 184 LEU A N 1
ATOM 1447 C CA . LEU A 1 184 ? 2.382 2.303 -15.285 1.00 82.44 184 LEU A CA 1
ATOM 1448 C C . LEU A 1 184 ? 1.067 2.922 -15.759 1.00 82.44 184 LEU A C 1
ATOM 1450 O O . LEU A 1 184 ? 0.628 3.943 -15.235 1.00 82.44 184 LEU A O 1
ATOM 1454 N N . SER A 1 185 ? 0.409 2.287 -16.726 1.00 82.62 185 SER A N 1
ATOM 1455 C CA . SER A 1 185 ? -0.917 2.707 -17.190 1.00 82.62 185 SER A CA 1
ATOM 1456 C C . SER A 1 185 ? -1.715 1.529 -17.734 1.00 82.62 185 SER A C 1
ATOM 1458 O O . SER A 1 185 ? -1.140 0.597 -18.291 1.00 82.62 185 SER A O 1
ATOM 1460 N N . PHE A 1 186 ? -3.037 1.566 -17.590 1.00 80.88 186 PHE A N 1
ATOM 1461 C CA . PHE A 1 186 ? -3.933 0.553 -18.142 1.00 80.88 186 PHE A CA 1
ATOM 1462 C C . PHE A 1 186 ? -4.604 1.043 -19.422 1.00 80.88 186 PHE A C 1
ATOM 1464 O O . PHE A 1 186 ? -5.043 2.189 -19.501 1.00 80.88 186 PHE A O 1
ATOM 1471 N N . ASP A 1 187 ? -4.757 0.156 -20.410 1.00 79.06 187 ASP A N 1
ATOM 1472 C CA . ASP A 1 187 ? -5.742 0.386 -21.467 1.00 79.06 187 ASP A CA 1
ATOM 1473 C C . ASP A 1 187 ? -7.154 -0.034 -21.036 1.00 79.06 187 ASP A C 1
ATOM 1475 O O . ASP A 1 187 ? -7.366 -0.761 -20.066 1.00 79.06 187 ASP A O 1
ATOM 1479 N N . ARG A 1 188 ? -8.147 0.388 -21.824 1.00 75.94 188 ARG A N 1
ATOM 1480 C CA . ARG A 1 188 ? -9.563 0.022 -21.647 1.00 75.94 188 ARG A CA 1
ATOM 1481 C C . ARG A 1 188 ? -9.848 -1.487 -21.703 1.00 75.94 188 ARG A C 1
ATOM 1483 O O . ARG A 1 188 ? -10.962 -1.898 -21.407 1.00 75.94 188 ARG A O 1
ATOM 1490 N N . HIS A 1 189 ? -8.886 -2.289 -22.157 1.00 76.25 189 HIS A N 1
ATOM 1491 C CA . HIS A 1 189 ? -8.987 -3.743 -22.248 1.00 76.25 189 HIS A CA 1
ATOM 1492 C C . HIS A 1 189 ? -8.277 -4.441 -21.075 1.00 76.25 189 HIS A C 1
ATOM 1494 O O . HIS A 1 189 ? -8.184 -5.664 -21.078 1.00 76.25 189 HIS A O 1
ATOM 1500 N N . GLY A 1 190 ? -7.778 -3.684 -20.090 1.00 76.44 190 GLY A N 1
ATOM 1501 C CA . GLY A 1 190 ? -7.126 -4.216 -18.897 1.00 76.44 190 GLY A CA 1
ATOM 1502 C C . GLY A 1 190 ? -5.659 -4.603 -19.087 1.00 76.44 190 GLY A C 1
ATOM 1503 O O . GLY A 1 190 ? -5.085 -5.221 -18.194 1.00 76.44 190 GLY A O 1
ATOM 1504 N N . ASN A 1 191 ? -5.023 -4.244 -20.207 1.00 84.38 191 ASN A N 1
ATOM 1505 C CA . ASN A 1 191 ? -3.591 -4.485 -20.382 1.00 84.38 191 ASN A CA 1
ATOM 1506 C C . ASN A 1 191 ? -2.772 -3.398 -19.687 1.00 84.38 191 ASN A C 1
ATOM 1508 O O . ASN A 1 191 ? -3.078 -2.212 -19.826 1.00 84.38 191 ASN A O 1
ATOM 1512 N N . LEU A 1 192 ? -1.692 -3.805 -19.023 1.00 86.25 192 LEU A N 1
ATOM 1513 C CA . LEU A 1 192 ? -0.762 -2.903 -18.354 1.00 86.25 192 LEU A CA 1
ATOM 1514 C C . LEU A 1 192 ? 0.369 -2.496 -19.302 1.00 86.25 192 LEU A C 1
ATOM 1516 O O . LEU A 1 192 ? 1.043 -3.344 -19.885 1.00 86.25 192 LEU A O 1
ATOM 1520 N N . TYR A 1 193 ? 0.616 -1.199 -19.408 1.00 86.88 193 TYR A N 1
ATOM 1521 C CA . TYR A 1 193 ? 1.751 -0.608 -20.103 1.00 86.88 193 TYR A CA 1
ATOM 1522 C C . TYR A 1 193 ? 2.767 -0.158 -19.066 1.00 86.88 193 TYR A C 1
ATOM 1524 O O . TYR A 1 193 ? 2.426 0.566 -18.132 1.00 86.88 193 TYR A O 1
ATOM 1532 N N . VAL A 1 194 ? 4.007 -0.602 -19.242 1.00 88.56 194 VAL A N 1
ATOM 1533 C CA . VAL A 1 194 ? 5.127 -0.321 -18.348 1.00 88.56 194 VAL A CA 1
ATOM 1534 C C . VAL A 1 194 ? 6.187 0.456 -19.112 1.00 88.56 194 VAL A C 1
ATOM 1536 O O . VAL A 1 194 ? 6.670 -0.013 -20.145 1.00 88.56 194 VAL A O 1
ATOM 1539 N N . VAL A 1 195 ? 6.568 1.619 -18.593 1.00 87.31 195 VAL A N 1
ATOM 1540 C CA . VAL A 1 195 ? 7.704 2.405 -19.084 1.00 87.31 195 VAL A CA 1
ATOM 1541 C C . VAL A 1 195 ? 8.973 1.859 -18.440 1.00 87.31 195 VAL A C 1
ATOM 1543 O O . VAL A 1 195 ? 9.204 2.040 -17.243 1.00 87.31 195 VAL A O 1
ATOM 1546 N N . ASP A 1 196 ? 9.771 1.167 -19.245 1.00 86.19 196 ASP A N 1
ATOM 1547 C CA . ASP A 1 196 ? 11.049 0.560 -18.886 1.00 86.19 196 ASP A CA 1
ATOM 1548 C C . ASP A 1 196 ? 12.166 1.562 -19.219 1.00 86.19 196 ASP A C 1
ATOM 1550 O O . ASP A 1 196 ? 12.716 1.558 -20.324 1.00 86.19 196 ASP A O 1
ATOM 1554 N N . TYR A 1 197 ? 12.393 2.492 -18.284 1.00 81.75 197 TYR A N 1
ATOM 1555 C CA . TYR A 1 197 ? 13.093 3.758 -18.518 1.00 81.75 197 TYR A CA 1
ATOM 1556 C C . TYR A 1 197 ? 14.523 3.568 -19.021 1.00 81.75 197 TYR A C 1
ATOM 1558 O O . TYR A 1 197 ? 14.875 4.104 -20.063 1.00 81.75 197 TYR A O 1
ATOM 1566 N N . GLU A 1 198 ? 15.332 2.756 -18.341 1.00 86.31 198 GLU A N 1
ATOM 1567 C CA . GLU A 1 198 ? 16.742 2.567 -18.721 1.00 86.31 198 GLU A CA 1
ATOM 1568 C C . GLU A 1 198 ? 16.924 1.679 -19.959 1.00 86.31 198 GLU A C 1
ATOM 1570 O O . GLU A 1 198 ? 18.017 1.585 -20.518 1.00 86.31 198 GLU A O 1
ATOM 1575 N N . ASN A 1 199 ? 15.859 1.018 -20.410 1.00 87.69 199 ASN A N 1
ATOM 1576 C CA . ASN A 1 199 ? 15.870 0.253 -21.650 1.00 87.69 199 ASN A CA 1
ATOM 1577 C C . ASN A 1 199 ? 15.270 1.017 -22.836 1.00 87.69 199 ASN A C 1
ATOM 1579 O O . ASN A 1 199 ? 15.187 0.425 -23.916 1.00 87.69 199 ASN A O 1
ATOM 1583 N N . ASP A 1 200 ? 14.867 2.280 -22.650 1.00 88.62 200 ASP A N 1
ATOM 1584 C CA . ASP A 1 200 ? 14.255 3.143 -23.668 1.00 88.62 200 ASP A CA 1
ATOM 1585 C C . ASP A 1 200 ? 13.058 2.483 -24.376 1.00 88.62 200 ASP A C 1
ATOM 1587 O O . ASP A 1 200 ? 12.895 2.576 -25.597 1.00 88.62 200 ASP A O 1
ATOM 1591 N N . ARG A 1 201 ? 12.219 1.750 -23.628 1.00 89.19 201 ARG A N 1
ATOM 1592 C CA . ARG A 1 201 ? 11.083 1.016 -24.207 1.00 89.19 201 ARG A CA 1
ATOM 1593 C C . ARG A 1 201 ? 9.825 1.071 -23.354 1.00 89.19 201 ARG A C 1
AT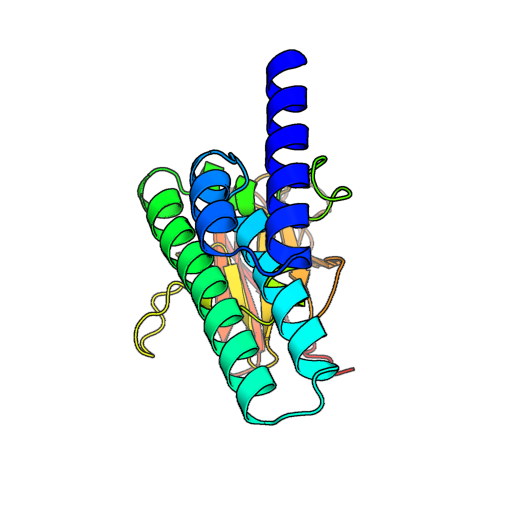OM 1595 O O . ARG A 1 201 ? 9.863 1.274 -22.144 1.00 89.19 201 ARG A O 1
ATOM 1602 N N . VAL A 1 202 ? 8.697 0.791 -24.002 1.00 89.19 202 VAL A N 1
ATOM 1603 C CA . VAL A 1 202 ? 7.416 0.532 -23.338 1.00 89.19 202 VAL A CA 1
ATOM 1604 C C . VAL A 1 202 ? 7.032 -0.920 -23.585 1.00 89.19 202 VAL A C 1
ATOM 1606 O O . VAL A 1 202 ? 7.019 -1.377 -24.729 1.00 89.19 202 VAL A O 1
ATOM 1609 N N . GLN A 1 203 ? 6.728 -1.653 -22.516 1.00 88.06 203 GLN A N 1
ATOM 1610 C CA . GLN A 1 203 ? 6.292 -3.045 -22.589 1.00 88.06 203 GLN A CA 1
ATOM 1611 C C . GLN A 1 203 ? 4.819 -3.169 -22.216 1.00 88.06 203 GLN A C 1
ATOM 1613 O O . GLN A 1 203 ? 4.358 -2.571 -21.247 1.00 88.06 203 GLN A O 1
ATOM 1618 N N . LYS A 1 204 ? 4.090 -3.969 -22.993 1.00 89.56 204 LYS A N 1
ATOM 1619 C CA . LYS A 1 204 ? 2.690 -4.302 -22.745 1.00 89.56 204 LYS A CA 1
ATOM 1620 C C . LYS A 1 204 ? 2.606 -5.675 -22.084 1.00 89.56 204 LYS A C 1
ATOM 1622 O O . LYS A 1 204 ? 3.087 -6.655 -22.647 1.00 89.56 204 LYS A O 1
ATOM 1627 N N . PHE A 1 205 ? 1.932 -5.747 -20.945 1.00 86.31 205 PHE A N 1
ATOM 1628 C CA . PHE A 1 205 ? 1.633 -6.977 -20.226 1.00 86.31 205 PHE A CA 1
ATOM 1629 C C . PHE A 1 205 ? 0.133 -7.248 -20.275 1.00 86.31 205 PHE A C 1
ATOM 1631 O O . PHE A 1 205 ? -0.684 -6.392 -19.931 1.00 86.31 205 PHE A O 1
ATOM 1638 N N . ASN A 1 206 ? -0.223 -8.453 -20.712 1.00 85.12 206 ASN A N 1
ATOM 1639 C CA . ASN A 1 206 ? -1.583 -8.951 -20.582 1.00 85.12 206 ASN A CA 1
ATOM 1640 C C . ASN A 1 206 ? -1.729 -9.527 -19.171 1.00 85.12 206 ASN A C 1
ATOM 1642 O O . ASN A 1 206 ? -1.087 -10.526 -18.845 1.00 85.12 206 ASN A O 1
ATOM 1646 N N . ILE A 1 207 ? -2.501 -8.847 -18.328 1.00 78.75 207 ILE A N 1
ATOM 1647 C CA . ILE A 1 207 ? -2.733 -9.258 -16.948 1.00 78.75 207 ILE A CA 1
ATOM 1648 C C . ILE A 1 207 ? -4.150 -9.799 -16.876 1.00 78.75 207 ILE A C 1
ATOM 1650 O O . ILE A 1 207 ? -5.113 -9.068 -17.097 1.00 78.75 207 ILE A O 1
ATOM 1654 N N . GLU A 1 208 ? -4.281 -11.080 -16.543 1.00 69.19 208 GLU A N 1
ATOM 1655 C CA . GLU A 1 208 ? -5.589 -11.648 -16.250 1.00 69.19 208 GLU A CA 1
ATOM 1656 C C . GLU A 1 208 ? -6.129 -11.028 -14.957 1.00 69.19 208 GLU A C 1
ATOM 1658 O O . GLU A 1 208 ? -5.603 -11.249 -13.858 1.00 69.19 208 GLU A O 1
ATOM 1663 N N . GLN A 1 209 ? -7.191 -10.237 -15.100 1.00 61.16 209 GLN A N 1
ATOM 1664 C CA . GLN A 1 209 ? -7.957 -9.675 -13.994 1.00 61.16 209 GLN A CA 1
ATOM 1665 C C . GLN A 1 209 ? -8.782 -10.790 -13.342 1.00 61.16 209 GLN A C 1
ATOM 1667 O O . GLN A 1 209 ? -9.954 -10.998 -13.640 1.00 61.16 209 GLN A O 1
ATOM 1672 N N . THR A 1 210 ? -8.137 -11.576 -12.487 1.00 50.19 210 THR A N 1
ATOM 1673 C CA . THR A 1 210 ? -8.797 -12.637 -11.724 1.00 50.19 210 THR A CA 1
ATOM 1674 C C . THR A 1 210 ? -9.491 -12.042 -10.503 1.00 50.19 210 THR A C 1
ATOM 1676 O O . THR A 1 210 ? -8.833 -11.621 -9.551 1.00 50.19 210 THR A O 1
ATOM 1679 N N . ALA A 1 211 ? -10.824 -12.008 -10.549 1.00 38.66 211 ALA A N 1
ATOM 1680 C CA . ALA A 1 211 ? -11.679 -11.828 -9.384 1.00 38.66 211 ALA A CA 1
ATOM 1681 C C . ALA A 1 211 ? -11.836 -13.193 -8.699 1.00 38.66 211 ALA A C 1
ATOM 1683 O O . ALA A 1 211 ? -12.580 -14.041 -9.190 1.00 38.66 211 ALA A O 1
ATOM 1684 N N . ASN A 1 212 ? -11.098 -13.412 -7.612 1.00 33.34 212 ASN A N 1
ATOM 1685 C CA . ASN A 1 212 ? -11.342 -14.518 -6.685 1.00 33.34 212 ASN A CA 1
ATOM 1686 C C . ASN A 1 212 ? -11.885 -13.957 -5.377 1.00 33.34 212 ASN A C 1
ATOM 1688 O O . ASN A 1 212 ? -11.297 -12.960 -4.899 1.00 33.34 212 ASN A O 1
#

Foldseek 3Di:
DVVVVVVLLVLLVVLVVCLVVVVVVVNVVSLVVHPLNLLSLLVSLVVLQVVLVVDPDPVSNVVSNVSSVVSLVVNLVVLVVVCVVPVVVSLCQQAFQDPSPVRAGSVLSCLQSVNLVSQQSDDDPDRPGPAFAWDADPQRKIWGQPQVQQFIWIGGRNRRDIDTPAANPDDDDDLRHAHRWRGWDADPVGWIWICRPVVRDIHIHDDPPDDD

Secondary structure (DSSP, 8-state):
-HHHHHHHHHHHHHHHHHHHTT-HHHHHHHHTT-S-HHHHHHHHHHHHHHHHHH-SSHHHHHHHHHHHHHHHHHHHHHHHHHHHH-HHHHHHHHHSEEGGGTTEEHHHHHHTTT--GGGTT-SSSS----TTTEEE-TT--EEEEEGGGTEEEEE-TT-SS-EEEEE-S-SSSSTT--SSEEEEEE-TTSPEEEEEGGGTEEEEE-------